Protein AF-0000000082578807 (afdb_homodimer)

pLDDT: mean 97.99, std 2.74, range [72.56, 98.94]

Radius of gyration: 16.63 Å; Cα contacts (8 Å, |Δi|>4): 603; chains: 2; bounding box: 36×48×37 Å

Nearest PDB structures (foldseek):
  4egu-assembly1_B  TM=9.139E-01  e=3.184E-11  Clostridioides difficile 630
  3n1s-assembly1_B  TM=9.048E-01  e=3.374E-11  Escherichia coli
  5km6-assembly1_A-2  TM=8.872E-01  e=6.779E-11  Homo sapiens
  7q2u-assembly2_DDD  TM=8.612E-01  e=3.879E-10  Homo sapiens
  3lb5-assembly1_B  TM=8.321E-01  e=5.627E-09  Bartonella henselae

Solvent-accessible surface area (backbone atoms only — not comparable to full-atom values): 12996 Å² total; per-residue (Å²): 111,52,34,65,53,81,50,78,70,50,78,80,33,71,65,48,31,40,76,69,65,75,41,91,74,58,66,77,46,73,61,94,30,28,41,26,28,51,48,91,76,56,88,40,87,35,29,35,35,37,28,54,68,65,94,30,34,19,59,53,51,36,37,74,65,52,50,55,66,50,42,28,41,33,48,31,45,54,24,47,56,41,52,77,71,61,30,49,68,58,6,25,32,41,38,36,46,27,7,44,22,30,53,18,58,59,58,45,35,47,37,38,38,38,22,80,50,75,48,65,58,84,58,44,130,113,52,34,63,54,80,51,77,69,48,77,79,33,71,66,49,31,39,75,71,64,76,39,92,73,59,67,78,47,73,61,94,31,27,40,27,26,52,48,91,74,57,89,42,86,34,30,35,37,37,27,53,66,65,95,30,34,20,58,54,51,36,36,72,64,50,50,56,64,50,43,27,41,32,47,30,45,55,25,46,55,40,52,76,72,59,29,49,67,59,6,24,30,41,37,34,47,27,7,44,21,30,54,19,58,60,58,44,35,48,35,39,39,38,24,80,52,73,48,65,57,85,56,47,129

Secondary structure (DSSP, 8-state):
----TTSPP-TTSHHHHHHTTSS---EEEE-SSEEEEE-SS-SSSEEEEEEESS--SSHHHHHHHS-HHHHHHHHHHHHHHHHHTT-TTT-EEEEEEESTTTT--SSS--EEEEESS----SS--/----TTSPP-TTSHHHHHHTTSS---EEEE-SSEEEEE-SS-SSSEEEEEEESS--SSHHHHHHHS-HHHHHHHHHHHHHHHHHTT-TTT-EEEEEEESTTTT--SSS--EEEEESS----SS--

Foldseek 3Di:
DWDALPDAFDCPWPVNCVLVVNDDFAWDDDDPFWTKGFDPDDPAPGKMKIFTSDGAQFPVRCVPDPDPCNVVVSVVRVVVVCVVVPFVVVHWDKDWDGTDVRRHDTRGTMIIIHGDDDPDDPDDD/DWDALPDAFDCPWPVNCVLVVNDDFAWDDDDPFWTKGFDPDDPAPGKMKIFTSDGAQEPVRCVPDPDPCNVVVSVVRVVVVCVVVPFVPVHWDKDWDGTDVRRHDTRGTMIIIHGDDDPDDPDDD

Organism: NCBI:txid68569

Structure (mmCIF, N/CA/C/O backbone):
data_AF-0000000082578807-model_v1
#
loop_
_entity.id
_entity.type
_entity.pdbx_description
1 polymer 'Diadenosine tetraphosphate (Ap4A) HIT family hydrolase'
#
loop_
_atom_site.group_PDB
_atom_site.id
_atom_site.type_symbol
_atom_site.label_atom_id
_atom_site.label_alt_id
_atom_site.label_comp_id
_atom_site.label_asym_id
_atom_site.label_entity_id
_atom_site.label_seq_id
_atom_site.pdbx_PDB_ins_code
_atom_site.Cartn_x
_atom_site.Cartn_y
_atom_site.Cartn_z
_atom_site.occupancy
_atom_site.B_iso_or_equiv
_atom_site.auth_seq_id
_atom_site.auth_comp_id
_atom_site.auth_asym_id
_atom_site.auth_atom_id
_atom_site.pdbx_PDB_model_num
ATOM 1 N N . MET A 1 1 ? -7.148 12.023 16.594 1 91.81 1 MET A N 1
ATOM 2 C CA . MET A 1 1 ? -8.328 11.211 16.297 1 91.81 1 MET A CA 1
ATOM 3 C C . MET A 1 1 ? -8.352 10.797 14.828 1 91.81 1 MET A C 1
ATOM 5 O O . MET A 1 1 ? -7.992 11.586 13.953 1 91.81 1 MET A O 1
ATOM 9 N N . PRO A 1 2 ? -8.82 9.625 14.633 1 95.25 2 PRO A N 1
ATOM 10 C CA . PRO A 1 2 ? -8.883 9.242 13.227 1 95.25 2 PRO A CA 1
ATOM 11 C C . PRO A 1 2 ? -9.805 10.141 12.406 1 95.25 2 PRO A C 1
ATOM 13 O O . PRO A 1 2 ? -10.82 10.617 12.914 1 95.25 2 PRO A O 1
ATOM 16 N N . ILE A 1 3 ? -9.484 10.273 11.219 1 95.88 3 ILE A N 1
ATOM 17 C CA . ILE A 1 3 ? -10.234 11.188 10.367 1 95.88 3 ILE A CA 1
ATOM 18 C C . ILE A 1 3 ? -11.344 10.422 9.633 1 95.88 3 ILE A C 1
ATOM 20 O O . ILE A 1 3 ? -11.297 9.195 9.547 1 95.88 3 ILE A O 1
ATOM 24 N N . ASP A 1 4 ? -12.367 11.227 9.156 1 96.94 4 ASP A N 1
ATOM 25 C CA . ASP A 1 4 ? -13.297 10.766 8.125 1 96.94 4 ASP A CA 1
ATOM 26 C C . ASP A 1 4 ? -12.727 11 6.73 1 96.94 4 ASP A C 1
ATOM 28 O O . ASP A 1 4 ? -12.68 12.141 6.258 1 96.94 4 ASP A O 1
ATOM 32 N N . ALA A 1 5 ? -12.414 9.938 6.012 1 96.88 5 ALA A N 1
ATOM 33 C CA . ALA A 1 5 ? -11.68 10.031 4.75 1 96.88 5 ALA A CA 1
ATOM 34 C C . ALA A 1 5 ? -12.555 10.609 3.646 1 96.88 5 ALA A C 1
ATOM 36 O O . ALA A 1 5 ? -12.062 10.938 2.562 1 96.88 5 ALA A O 1
ATOM 37 N N . THR A 1 6 ? -13.812 10.766 3.883 1 97.25 6 THR A N 1
ATOM 38 C CA . THR A 1 6 ? -14.719 11.273 2.859 1 97.25 6 THR A CA 1
ATOM 39 C C . THR A 1 6 ? -14.797 12.797 2.912 1 97.25 6 THR A C 1
ATOM 41 O O . THR A 1 6 ? -15.406 13.422 2.045 1 97.25 6 THR A O 1
ATOM 44 N N . GLN A 1 7 ? -14.203 13.312 3.902 1 97.06 7 GLN A N 1
ATOM 45 C CA . GLN A 1 7 ? -14.203 14.766 4.023 1 97.06 7 GLN A CA 1
ATOM 46 C C . GLN A 1 7 ? -13.109 15.391 3.16 1 97.06 7 GLN A C 1
ATOM 48 O O . GLN A 1 7 ? -12.203 14.695 2.705 1 97.06 7 GLN A O 1
ATOM 53 N N . SER A 1 8 ? -13.25 16.656 2.957 1 97.56 8 SER A N 1
ATOM 54 C CA . SER A 1 8 ? -12.336 17.375 2.076 1 97.56 8 SER A CA 1
ATOM 55 C C . SER A 1 8 ? -10.945 17.484 2.684 1 97.56 8 SER A C 1
ATOM 57 O O . SER A 1 8 ? -10.781 17.391 3.902 1 97.56 8 SER A O 1
ATOM 59 N N . TYR A 1 9 ? -10.031 17.797 1.805 1 98.31 9 TYR A N 1
ATOM 60 C CA . TYR A 1 9 ? -8.641 17.984 2.207 1 98.31 9 TYR A CA 1
ATOM 61 C C . TYR A 1 9 ? -8.5 19.188 3.135 1 98.31 9 TYR A C 1
ATOM 63 O O . TYR A 1 9 ? -9.102 20.234 2.895 1 98.31 9 TYR A O 1
ATOM 71 N N . ASP A 1 10 ? -7.773 18.984 4.242 1 97.81 10 ASP A N 1
ATOM 72 C CA . ASP A 1 10 ? -7.434 20.062 5.172 1 97.81 10 ASP A CA 1
ATOM 73 C C . ASP A 1 10 ? -5.992 20.531 4.977 1 97.81 10 ASP A C 1
ATOM 75 O O . ASP A 1 10 ? -5.059 19.875 5.445 1 97.81 10 ASP A O 1
ATOM 79 N N . ASP A 1 11 ? -5.758 21.625 4.445 1 97.62 11 ASP A N 1
ATOM 80 C CA . ASP A 1 11 ? -4.41 22.062 4.102 1 97.62 11 ASP A CA 1
ATOM 81 C C . ASP A 1 11 ? -3.656 22.531 5.344 1 97.62 11 ASP A C 1
ATOM 83 O O . ASP A 1 11 ? 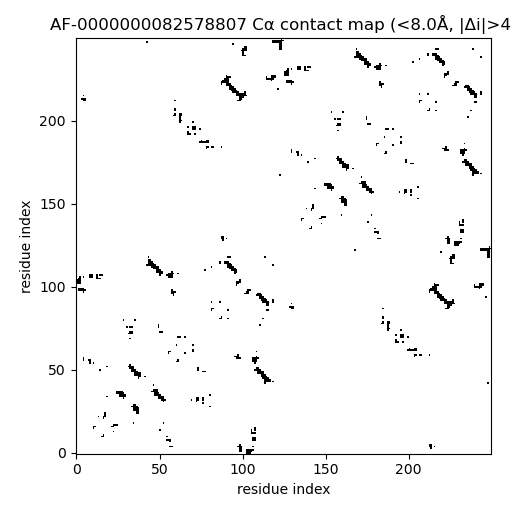-2.502 22.969 5.254 1 97.62 11 ASP A O 1
ATOM 87 N N . GLN A 1 12 ? -4.328 22.406 6.488 1 98 12 GLN A N 1
ATOM 88 C CA . GLN A 1 12 ? -3.65 22.766 7.73 1 98 12 GLN A CA 1
ATOM 89 C C . GLN A 1 12 ? -3.127 21.531 8.445 1 98 12 GLN A C 1
ATOM 91 O O . GLN A 1 12 ? -2.625 21.625 9.57 1 98 12 GLN A O 1
ATOM 96 N N . ASN A 1 13 ? -3.25 20.391 7.816 1 98.19 13 ASN A N 1
ATOM 97 C CA . ASN A 1 13 ? -2.717 19.172 8.438 1 98.19 13 ASN A CA 1
ATOM 98 C C . ASN A 1 13 ? -1.194 19.203 8.516 1 98.19 13 ASN A C 1
ATOM 100 O O . ASN A 1 13 ? -0.548 19.984 7.809 1 98.19 13 ASN A O 1
ATOM 104 N N . VAL A 1 14 ? -0.608 18.438 9.344 1 98.06 14 VAL A N 1
ATOM 105 C CA . VAL A 1 14 ? 0.812 18.469 9.68 1 98.06 14 VAL A CA 1
ATOM 106 C C . VAL A 1 14 ? 1.646 18.188 8.43 1 98.06 14 VAL A C 1
ATOM 108 O O . VAL A 1 14 ? 2.713 18.781 8.242 1 98.06 14 VAL A O 1
ATOM 111 N N . PHE A 1 15 ? 1.213 17.344 7.48 1 98.69 15 PHE A N 1
ATOM 112 C CA . PHE A 1 15 ? 2.002 17 6.305 1 98.69 15 PHE A CA 1
ATOM 113 C C . PHE A 1 15 ? 1.993 18.141 5.289 1 98.69 15 PHE A C 1
ATOM 115 O O . PHE A 1 15 ? 2.998 18.391 4.621 1 98.69 15 PHE A O 1
ATOM 122 N N . ALA A 1 16 ? 0.842 18.766 5.195 1 98.56 16 ALA A N 1
ATOM 123 C CA . ALA A 1 16 ? 0.797 19.953 4.359 1 98.56 16 ALA A CA 1
ATOM 124 C C . ALA A 1 16 ? 1.778 21.016 4.863 1 98.56 16 ALA A C 1
ATOM 126 O O . ALA A 1 16 ? 2.455 21.672 4.066 1 98.56 16 ALA A O 1
ATOM 127 N N . LYS A 1 17 ? 1.834 21.125 6.156 1 98.62 17 LYS A N 1
ATOM 128 C CA . LYS A 1 17 ? 2.756 22.078 6.758 1 98.62 17 LYS A CA 1
ATOM 129 C C . LYS A 1 17 ? 4.207 21.672 6.523 1 98.62 17 LYS A C 1
ATOM 131 O O . LYS A 1 17 ? 5.074 22.516 6.32 1 98.62 17 LYS A O 1
ATOM 136 N N . ILE A 1 18 ? 4.5 20.391 6.586 1 98.56 18 ILE A N 1
ATOM 137 C CA . ILE A 1 18 ? 5.836 19.891 6.281 1 98.56 18 ILE A CA 1
ATOM 138 C C . ILE A 1 18 ? 6.199 20.234 4.836 1 98.56 18 ILE A C 1
ATOM 140 O O . ILE A 1 18 ? 7.301 20.719 4.566 1 98.56 18 ILE A O 1
ATOM 144 N N . LEU A 1 19 ? 5.262 20.078 3.893 1 98.5 19 LEU A N 1
ATOM 145 C CA . LEU A 1 19 ? 5.5 20.359 2.479 1 98.5 19 LEU A CA 1
ATOM 146 C C . LEU A 1 19 ? 5.82 21.828 2.26 1 98.5 19 LEU A C 1
ATOM 148 O O . LEU A 1 19 ? 6.652 22.172 1.416 1 98.5 19 LEU A O 1
ATOM 152 N N . ARG A 1 20 ? 5.215 22.641 3.057 1 97.88 20 ARG A N 1
ATOM 153 C CA . ARG A 1 20 ? 5.395 24.078 2.904 1 97.88 20 ARG A CA 1
ATOM 154 C C . ARG A 1 20 ? 6.59 24.578 3.717 1 97.88 20 ARG A C 1
ATOM 156 O O . ARG A 1 20 ? 6.871 25.766 3.756 1 97.88 20 ARG A O 1
ATOM 163 N N . GLY A 1 21 ? 7.227 23.719 4.449 1 97.31 21 GLY A N 1
ATOM 164 C CA . GLY A 1 21 ? 8.422 24.062 5.207 1 97.31 21 GLY A CA 1
ATOM 165 C C . GLY A 1 21 ? 8.109 24.766 6.512 1 97.31 21 GLY A C 1
ATOM 166 O O . GLY A 1 21 ? 8.984 25.406 7.098 1 97.31 21 GLY A O 1
ATOM 167 N N . GLU A 1 22 ? 6.883 24.641 6.973 1 97.81 22 GLU A N 1
ATOM 168 C CA . GLU A 1 22 ? 6.477 25.297 8.211 1 97.81 22 GLU A CA 1
ATOM 169 C C . GLU A 1 22 ? 6.867 24.453 9.43 1 97.81 22 GLU A C 1
ATOM 171 O O . GLU A 1 22 ? 7 24.984 10.539 1 97.81 22 GLU A O 1
ATOM 176 N N . ILE A 1 23 ? 6.957 23.172 9.312 1 96.75 23 ILE A N 1
ATOM 177 C CA . ILE A 1 23 ? 7.367 22.219 10.352 1 96.75 23 ILE A CA 1
ATOM 178 C C . ILE A 1 23 ? 8.578 21.422 9.875 1 96.75 23 ILE A C 1
ATOM 180 O O . ILE A 1 23 ? 8.648 21.016 8.711 1 96.75 23 ILE A O 1
ATOM 184 N N . PRO A 1 24 ? 9.516 21.266 10.812 1 96.25 24 PRO A N 1
ATOM 185 C CA . PRO A 1 24 ? 10.695 20.5 10.414 1 96.25 24 PRO A CA 1
ATOM 186 C C . PRO A 1 24 ? 10.375 19.016 10.195 1 96.25 24 PRO A C 1
ATOM 188 O O . PRO A 1 24 ? 9.406 18.5 10.758 1 96.25 24 PRO A O 1
ATOM 191 N N . SER A 1 25 ? 11.086 18.344 9.375 1 97.06 25 SER A N 1
ATOM 192 C CA . SER A 1 25 ? 11.055 16.906 9.117 1 97.06 25 SER A CA 1
ATOM 193 C C . SER A 1 25 ? 12.438 16.391 8.734 1 97.06 25 SER A C 1
ATOM 195 O O . SER A 1 25 ? 13.297 17.141 8.297 1 97.06 25 SER A O 1
ATOM 197 N N . ARG A 1 26 ? 12.711 15.188 9.07 1 97.81 26 ARG A N 1
ATOM 198 C CA . ARG A 1 26 ? 13.945 14.539 8.633 1 97.81 26 ARG A CA 1
ATOM 199 C C . ARG A 1 26 ? 13.773 13.906 7.254 1 97.81 26 ARG A C 1
ATOM 201 O O . ARG A 1 26 ? 13.688 12.688 7.133 1 97.81 26 ARG A O 1
ATOM 208 N N . ARG A 1 27 ? 13.891 14.734 6.242 1 98.06 27 ARG A N 1
ATOM 209 C CA . ARG A 1 27 ? 13.648 14.352 4.852 1 98.06 27 ARG A CA 1
ATOM 210 C C . ARG A 1 27 ? 14.742 13.422 4.344 1 98.06 27 ARG A C 1
ATOM 212 O O . ARG A 1 27 ? 15.922 13.609 4.656 1 98.06 27 ARG A O 1
ATOM 219 N N . ILE A 1 28 ? 14.375 12.516 3.521 1 98.5 28 ILE A N 1
ATOM 220 C CA . ILE A 1 28 ? 15.383 11.609 2.979 1 98.5 28 ILE A CA 1
ATOM 221 C C . ILE A 1 28 ? 15.234 11.523 1.462 1 98.5 28 ILE A C 1
ATOM 223 O O . ILE A 1 28 ? 16.062 10.922 0.783 1 98.5 28 ILE A O 1
ATOM 227 N N . PHE A 1 29 ? 14.18 12.016 0.912 1 98.81 29 PHE A N 1
ATOM 228 C CA . PHE A 1 29 ? 13.93 11.984 -0.524 1 98.81 29 PHE A CA 1
ATOM 229 C C . PHE A 1 29 ? 12.898 13.031 -0.917 1 98.81 29 PHE A C 1
ATOM 231 O O . PHE A 1 29 ? 11.945 13.273 -0.175 1 98.81 29 PHE A O 1
ATOM 238 N N . GLU A 1 30 ? 13.133 13.664 -2.008 1 98.69 30 GLU A N 1
ATOM 239 C CA . GLU A 1 30 ? 12.133 14.562 -2.574 1 98.69 30 GLU A CA 1
ATOM 240 C C . GLU A 1 30 ? 12.281 14.672 -4.09 1 98.69 30 GLU A C 1
ATOM 242 O O . GLU A 1 30 ? 13.398 14.75 -4.609 1 98.69 30 GLU A O 1
ATOM 247 N N . ASP A 1 31 ? 11.203 14.609 -4.801 1 98.5 31 ASP A N 1
ATOM 248 C CA . ASP A 1 31 ? 11.172 14.922 -6.227 1 98.5 31 ASP A CA 1
ATOM 249 C C . ASP A 1 31 ? 9.898 15.672 -6.598 1 98.5 31 ASP A C 1
ATOM 251 O O . ASP A 1 31 ? 9.289 16.328 -5.75 1 98.5 31 ASP A O 1
ATOM 255 N N . GLU A 1 32 ? 9.547 15.688 -7.84 1 98.31 32 GLU A N 1
ATOM 256 C CA . GLU A 1 32 ? 8.391 16.438 -8.328 1 98.31 32 GLU A CA 1
ATOM 257 C C . GLU A 1 32 ? 7.09 15.883 -7.75 1 98.31 32 GLU A C 1
ATOM 259 O O . GLU A 1 32 ? 6.117 16.625 -7.574 1 98.31 32 GLU A O 1
ATOM 264 N N . PHE A 1 33 ? 7.059 14.68 -7.297 1 98.81 33 PHE A N 1
ATOM 265 C CA . PHE A 1 33 ? 5.793 14 -7.043 1 98.81 33 PHE A CA 1
ATOM 266 C C . PHE A 1 33 ? 5.652 13.648 -5.562 1 98.81 33 PHE A C 1
ATOM 268 O O . PHE A 1 33 ? 4.539 13.508 -5.059 1 98.81 33 PHE A O 1
ATOM 275 N N . ALA A 1 34 ? 6.793 13.531 -4.84 1 98.94 34 ALA A N 1
ATOM 276 C CA . ALA A 1 34 ? 6.695 12.938 -3.508 1 98.94 34 ALA A CA 1
ATOM 277 C C . ALA A 1 34 ? 7.773 13.5 -2.582 1 98.94 34 ALA A C 1
ATOM 279 O O . ALA A 1 34 ? 8.797 14.008 -3.045 1 98.94 34 ALA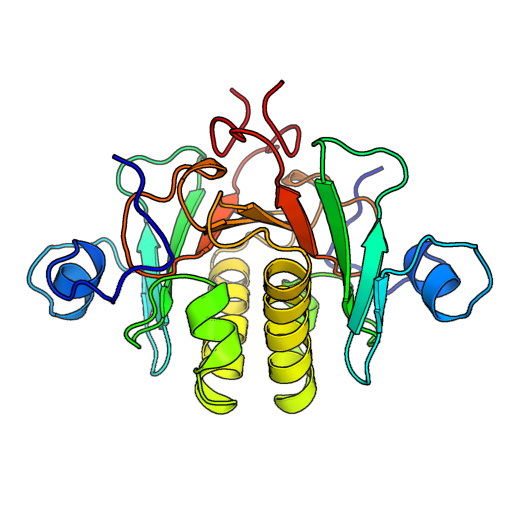 A O 1
ATOM 280 N N . LEU A 1 35 ? 7.488 13.461 -1.322 1 98.94 35 LEU A N 1
ATOM 281 C CA . LEU A 1 35 ? 8.422 13.711 -0.228 1 98.94 35 LEU A CA 1
ATOM 282 C C . LEU A 1 35 ? 8.477 12.523 0.728 1 98.94 35 LEU A C 1
ATOM 284 O O . LEU A 1 35 ? 7.438 11.945 1.062 1 98.94 35 LEU A O 1
ATOM 288 N N . ALA A 1 36 ? 9.648 12.109 1.145 1 98.94 36 ALA A N 1
ATOM 289 C CA . ALA A 1 36 ? 9.82 11.047 2.131 1 98.94 36 ALA A CA 1
ATOM 290 C C . ALA A 1 36 ? 10.602 11.539 3.344 1 98.94 36 ALA A C 1
ATOM 292 O O . ALA A 1 36 ? 11.562 12.297 3.201 1 98.94 36 ALA A O 1
ATOM 293 N N . PHE A 1 37 ? 10.203 11.141 4.5 1 98.88 37 PHE A N 1
ATOM 294 C CA . PHE A 1 37 ? 10.867 11.539 5.738 1 98.88 37 PHE A CA 1
ATOM 295 C C . PHE A 1 37 ? 10.656 10.492 6.824 1 98.88 37 PHE A C 1
ATOM 297 O O . PHE A 1 37 ? 9.719 9.695 6.75 1 98.88 37 PHE A O 1
ATOM 304 N N . HIS A 1 38 ? 11.531 10.492 7.777 1 98.62 38 HIS A N 1
ATOM 305 C CA . HIS A 1 38 ? 11.414 9.539 8.883 1 98.62 38 HIS A CA 1
ATOM 306 C C . HIS A 1 38 ? 10.273 9.93 9.82 1 98.62 38 HIS A C 1
ATOM 308 O O . HIS A 1 38 ? 10.109 11.102 10.148 1 98.62 38 HIS A O 1
ATOM 314 N N . ASP A 1 39 ? 9.516 8.945 10.195 1 98.06 39 ASP A N 1
ATOM 315 C CA . ASP A 1 39 ? 8.531 9.188 11.242 1 98.06 39 ASP A CA 1
ATOM 316 C C . ASP A 1 39 ? 9.219 9.539 12.562 1 98.06 39 ASP A C 1
ATOM 318 O O . ASP A 1 39 ? 10.234 8.938 12.922 1 98.06 39 ASP A O 1
ATOM 322 N N . ILE A 1 40 ? 8.688 10.398 13.266 1 96.31 40 ILE A N 1
ATOM 323 C CA . ILE A 1 40 ? 9.305 10.875 14.5 1 96.31 40 ILE A CA 1
ATOM 324 C C . ILE A 1 40 ? 9.008 9.891 15.633 1 96.31 40 ILE A C 1
ATOM 326 O O . ILE A 1 40 ? 9.633 9.953 16.688 1 96.31 40 ILE A O 1
ATOM 330 N N . ASN A 1 41 ? 8.008 9.078 15.531 1 96.44 41 ASN A N 1
ATOM 331 C CA . ASN A 1 41 ? 7.68 7.996 16.453 1 96.44 41 ASN A CA 1
ATOM 332 C C . ASN A 1 41 ? 7.746 6.637 15.766 1 96.44 41 ASN A C 1
ATOM 334 O O . ASN A 1 41 ? 6.719 5.977 15.586 1 96.44 41 ASN A O 1
ATOM 338 N N . PRO A 1 42 ? 8.93 6.195 15.539 1 97.88 42 PRO A N 1
ATOM 339 C CA . PRO A 1 42 ? 9.07 4.988 14.727 1 97.88 42 PRO A CA 1
ATOM 340 C C . PRO A 1 42 ? 8.5 3.744 15.398 1 97.88 42 PRO A C 1
ATOM 342 O O . PRO A 1 42 ? 8.672 3.555 16.609 1 97.88 42 PRO A O 1
ATOM 345 N N . GLN A 1 43 ? 7.809 2.945 14.578 1 97.81 43 GLN A N 1
ATOM 346 C CA . GLN A 1 43 ? 7.238 1.687 15.047 1 97.81 43 GLN A CA 1
ATOM 347 C C . GLN A 1 43 ? 8.102 0.501 14.641 1 97.81 43 GLN A C 1
ATOM 349 O O . GLN A 1 43 ? 7.828 -0.639 15.016 1 97.81 43 GLN A O 1
ATOM 354 N N . ALA A 1 44 ? 9.078 0.664 13.906 1 98.38 44 ALA A N 1
ATOM 355 C CA . ALA A 1 44 ? 10.125 -0.257 13.469 1 98.38 44 ALA A CA 1
ATOM 356 C C . ALA A 1 44 ? 11.477 0.451 13.367 1 98.38 44 ALA A C 1
ATOM 358 O O . ALA A 1 44 ? 11.539 1.683 13.398 1 98.38 44 ALA A O 1
ATOM 359 N N . PRO A 1 45 ? 12.625 -0.336 13.297 1 98.62 45 PRO A N 1
ATOM 360 C CA . PRO A 1 45 ? 13.922 0.334 13.195 1 98.62 45 PRO A CA 1
ATOM 361 C C . PRO A 1 45 ? 13.969 1.368 12.078 1 98.62 45 PRO A C 1
ATOM 363 O O . PRO A 1 45 ? 14.562 2.436 12.242 1 98.62 45 PRO A O 1
ATOM 366 N N . HIS A 1 46 ? 13.445 1.037 10.969 1 98.69 46 HIS A N 1
ATOM 367 C CA . HIS A 1 46 ? 13.219 1.982 9.883 1 98.69 46 HIS A CA 1
ATOM 368 C C . HIS A 1 46 ? 11.727 2.195 9.641 1 98.69 46 HIS A C 1
ATOM 370 O O . HIS A 1 46 ? 11 1.241 9.352 1 98.69 46 HIS A O 1
ATOM 376 N N . HIS A 1 47 ? 11.281 3.342 9.867 1 98.88 47 HIS A N 1
ATOM 377 C CA . HIS A 1 47 ? 9.906 3.768 9.617 1 98.88 47 HIS A CA 1
ATOM 378 C C . HIS A 1 47 ? 9.867 5.094 8.867 1 98.88 47 HIS A C 1
ATOM 380 O O . HIS A 1 47 ? 10.039 6.16 9.469 1 98.88 47 HIS A O 1
ATOM 386 N N . VAL A 1 48 ? 9.656 4.992 7.605 1 98.94 48 VAL A N 1
ATOM 387 C CA . VAL A 1 48 ? 9.68 6.129 6.691 1 98.94 48 VAL A CA 1
ATOM 388 C C . VAL A 1 48 ? 8.273 6.398 6.168 1 98.94 48 VAL A C 1
ATOM 390 O O . VAL A 1 48 ? 7.523 5.465 5.867 1 98.94 48 VAL A O 1
ATOM 393 N N . LEU A 1 49 ? 7.93 7.652 6.086 1 98.94 49 LEU A N 1
ATOM 394 C CA . LEU A 1 49 ? 6.691 8.078 5.449 1 98.94 49 LEU A CA 1
ATOM 395 C C . LEU A 1 49 ? 6.965 8.656 4.062 1 98.94 49 LEU A C 1
ATOM 397 O O . LEU A 1 49 ? 7.895 9.445 3.889 1 98.94 49 LEU A O 1
ATOM 401 N N . VAL A 1 50 ? 6.238 8.227 3.107 1 98.94 50 VAL A N 1
ATOM 402 C CA . VAL A 1 50 ? 6.246 8.844 1.785 1 98.94 50 VAL A CA 1
ATOM 403 C C . VAL A 1 50 ? 4.891 9.484 1.512 1 98.94 50 VAL A C 1
ATOM 405 O O . VAL A 1 50 ? 3.846 8.844 1.66 1 98.94 50 VAL A O 1
ATOM 408 N N . ILE A 1 51 ? 4.918 10.781 1.145 1 98.94 51 ILE A N 1
ATOM 409 C CA . ILE A 1 51 ? 3.674 11.508 0.896 1 98.94 51 ILE A CA 1
ATOM 410 C C . ILE A 1 51 ? 3.705 12.117 -0.503 1 98.94 51 ILE A C 1
ATOM 412 O O . ILE A 1 51 ? 4.762 12.539 -0.981 1 98.94 51 ILE A O 1
ATOM 416 N N . PRO A 1 52 ? 2.557 12.07 -1.246 1 98.94 52 PRO A N 1
ATOM 417 C CA . PRO A 1 52 ? 2.498 12.867 -2.473 1 98.94 52 PRO A CA 1
ATOM 418 C C . PRO A 1 52 ? 2.561 14.375 -2.201 1 98.94 52 PRO A C 1
ATOM 420 O O . PRO A 1 52 ? 2.066 14.836 -1.17 1 98.94 52 PRO A O 1
ATOM 423 N N . LYS A 1 53 ? 3.123 15.07 -3.148 1 98.75 53 LYS A N 1
ATOM 424 C CA . LYS A 1 53 ? 3.143 16.531 -3.016 1 98.75 53 LYS A CA 1
ATOM 425 C C . LYS A 1 53 ? 1.756 17.125 -3.258 1 98.75 53 LYS A C 1
ATOM 427 O O . LYS A 1 53 ? 1.453 18.219 -2.785 1 98.75 53 LYS A O 1
ATOM 432 N N . GLY A 1 54 ? 0.901 16.453 -4.035 1 98.62 54 GLY A N 1
ATOM 433 C CA . GLY A 1 54 ? -0.467 16.875 -4.27 1 98.62 54 GLY A CA 1
ATOM 434 C C . GLY A 1 54 ? -1.356 16.734 -3.049 1 98.62 54 GLY A C 1
ATOM 435 O O . GLY A 1 54 ? -1.031 15.984 -2.123 1 98.62 54 GLY A O 1
ATOM 436 N N . ALA A 1 55 ? -2.488 17.484 -3.107 1 98.69 55 ALA A N 1
ATOM 437 C CA . ALA A 1 55 ? -3.426 17.516 -1.987 1 98.69 55 ALA A CA 1
ATOM 438 C C . ALA A 1 55 ? -4.449 16.391 -2.1 1 98.69 55 ALA A C 1
ATOM 440 O O . ALA A 1 55 ? -5.559 16.594 -2.6 1 98.69 55 ALA A O 1
ATOM 441 N N . TYR A 1 56 ? -4.082 15.258 -1.577 1 98.88 56 TYR A N 1
ATOM 442 C CA . TYR A 1 56 ? -4.965 14.094 -1.597 1 98.88 56 TYR A CA 1
ATOM 443 C C . TYR A 1 56 ? -5.23 13.586 -0.184 1 98.88 56 TYR A C 1
ATOM 445 O O . TYR A 1 56 ? -4.297 13.391 0.596 1 98.88 56 TYR A O 1
ATOM 453 N N . VAL A 1 57 ? -6.391 13.297 0.134 1 98.88 57 VAL A N 1
ATOM 454 C CA . VAL A 1 57 ? -6.789 12.93 1.488 1 98.88 57 VAL A CA 1
ATOM 455 C C . VAL A 1 57 ? -6.34 11.5 1.792 1 98.88 57 VAL A C 1
ATOM 457 O O . VAL A 1 57 ? -5.883 11.211 2.9 1 98.88 57 VAL A O 1
ATOM 460 N N . SER A 1 58 ? -6.543 10.594 0.888 1 98.88 58 SER A N 1
ATOM 461 C CA . SER A 1 58 ? -6.391 9.156 1.08 1 98.88 58 SER A CA 1
ATOM 462 C C . SER A 1 58 ? -6.094 8.453 -0.239 1 98.88 58 SER A C 1
ATOM 464 O O . SER A 1 58 ? -6.098 9.078 -1.3 1 98.88 58 SER A O 1
ATOM 466 N N . TRP A 1 59 ? -5.816 7.152 -0.125 1 98.94 59 TRP A N 1
ATOM 467 C CA . TRP A 1 59 ? -5.609 6.371 -1.34 1 98.94 59 TRP A CA 1
ATOM 468 C C . TRP A 1 59 ? -6.824 6.461 -2.26 1 98.94 59 TRP A C 1
ATOM 470 O O . TRP A 1 59 ? -6.68 6.496 -3.484 1 98.94 59 TRP A O 1
ATOM 480 N N . ASP A 1 60 ? -8.008 6.434 -1.698 1 98.81 60 ASP A N 1
ATOM 481 C CA . ASP A 1 60 ? -9.227 6.57 -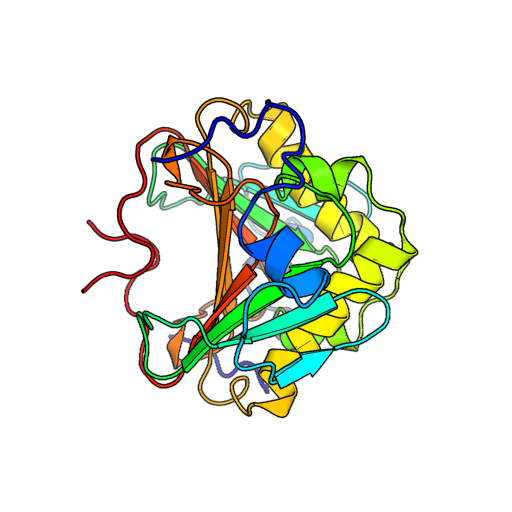2.498 1 98.81 60 ASP A CA 1
ATOM 482 C C . ASP A 1 60 ? -9.211 7.863 -3.309 1 98.81 60 ASP A C 1
ATOM 484 O O . ASP A 1 60 ? -9.398 7.84 -4.527 1 98.81 60 ASP A O 1
ATOM 488 N N . ASP A 1 61 ? -9.016 8.945 -2.633 1 98.88 61 ASP A N 1
ATOM 489 C CA . ASP A 1 61 ? -8.953 10.266 -3.248 1 98.88 61 ASP A CA 1
ATOM 490 C C . ASP A 1 61 ? -7.867 10.328 -4.316 1 98.88 61 ASP A C 1
ATOM 492 O O . ASP A 1 61 ? -8.109 10.789 -5.434 1 98.88 61 ASP A O 1
ATOM 496 N N . PHE A 1 62 ? -6.727 9.812 -4.043 1 98.94 62 PHE A N 1
ATOM 497 C CA . PHE A 1 62 ? -5.555 9.82 -4.91 1 98.94 62 PHE A CA 1
ATOM 498 C C . PHE A 1 62 ? -5.797 8.977 -6.156 1 98.94 62 PHE A C 1
ATOM 500 O O . PHE A 1 62 ? -5.594 9.453 -7.277 1 98.94 62 PHE A O 1
ATOM 507 N N . SER A 1 63 ? -6.254 7.766 -5.941 1 98.88 63 SER A N 1
ATOM 508 C CA . SER A 1 63 ? -6.469 6.844 -7.051 1 98.88 63 SER A CA 1
ATOM 509 C C . SER A 1 63 ? -7.547 7.367 -7.996 1 98.88 63 SER A C 1
ATOM 511 O O . SER A 1 63 ? -7.492 7.121 -9.203 1 98.88 63 SER A O 1
ATOM 513 N N . ALA A 1 64 ? -8.484 8.117 -7.52 1 98.69 64 ALA A N 1
ATOM 514 C CA . ALA A 1 64 ? -9.617 8.586 -8.312 1 98.69 64 ALA A CA 1
ATOM 515 C C . ALA A 1 64 ? -9.266 9.859 -9.078 1 98.69 64 ALA A C 1
ATOM 517 O O . ALA A 1 64 ? -9.727 10.062 -10.203 1 98.69 64 ALA A O 1
ATOM 518 N N . ARG A 1 65 ? -8.383 10.688 -8.484 1 98.75 65 ARG A N 1
ATOM 519 C CA . ARG A 1 65 ? -8.328 12.047 -9.016 1 98.75 65 ARG A CA 1
ATOM 520 C C . ARG A 1 65 ? -6.949 12.367 -9.578 1 98.75 65 ARG A C 1
ATOM 522 O O . ARG A 1 65 ? -6.801 13.281 -10.391 1 98.75 65 ARG A O 1
ATOM 529 N N . ALA A 1 66 ? -5.941 11.75 -9.062 1 98.88 66 ALA A N 1
ATOM 530 C CA . ALA A 1 66 ? -4.586 12.117 -9.461 1 98.88 66 ALA A CA 1
ATOM 531 C C . ALA A 1 66 ? -4.355 11.852 -10.945 1 98.88 66 ALA A C 1
ATOM 533 O O . ALA A 1 66 ? -4.914 10.906 -11.5 1 98.88 66 ALA A O 1
ATOM 534 N N . SER A 1 67 ? -3.514 12.641 -11.602 1 98.81 67 SER A N 1
ATOM 535 C CA . SER A 1 67 ? -3.131 12.375 -12.984 1 98.81 67 SER A CA 1
ATOM 536 C C . SER A 1 67 ? -2.297 11.102 -13.094 1 98.81 67 SER A C 1
ATOM 538 O O . SER A 1 67 ? -1.749 10.625 -12.094 1 98.81 67 SER A O 1
ATOM 540 N N . GLU A 1 68 ? -2.248 10.594 -14.305 1 98.69 68 GLU A N 1
ATOM 541 C CA . GLU A 1 68 ? -1.417 9.422 -14.539 1 98.69 68 GLU A CA 1
ATOM 542 C C . GLU A 1 68 ? 0.032 9.68 -14.133 1 98.69 68 GLU A C 1
ATOM 544 O O . GLU A 1 68 ? 0.681 8.82 -13.539 1 98.69 68 GLU A O 1
ATOM 549 N N . ALA A 1 69 ? 0.519 10.836 -14.445 1 98.62 69 ALA A N 1
ATOM 550 C CA . ALA A 1 69 ? 1.899 11.188 -14.117 1 98.62 69 ALA A CA 1
ATOM 551 C C . ALA A 1 69 ? 2.111 11.234 -12.609 1 98.62 69 ALA A C 1
ATOM 553 O O . ALA A 1 69 ? 3.141 10.781 -12.102 1 98.62 69 ALA A O 1
ATOM 554 N N . GLU A 1 70 ? 1.185 11.812 -11.867 1 98.88 70 GLU A N 1
ATOM 555 C CA . GLU A 1 70 ? 1.279 11.891 -10.414 1 98.88 70 GLU A CA 1
ATOM 556 C C . GLU A 1 70 ? 1.268 10.5 -9.781 1 98.88 70 GLU A C 1
ATOM 558 O O . GLU A 1 70 ? 2.039 10.219 -8.859 1 98.88 70 GLU A O 1
ATOM 563 N N . ILE A 1 71 ? 0.377 9.672 -10.344 1 98.94 71 ILE A N 1
ATOM 564 C CA . ILE A 1 71 ? 0.265 8.312 -9.812 1 98.94 71 ILE A CA 1
ATOM 565 C C . ILE A 1 71 ? 1.563 7.551 -10.062 1 98.94 71 ILE A C 1
ATOM 567 O O . ILE A 1 71 ? 2.129 6.953 -9.148 1 98.94 71 ILE A O 1
ATOM 571 N N . ALA A 1 72 ? 2.014 7.609 -11.273 1 98.88 72 ALA A N 1
ATOM 572 C CA . ALA A 1 72 ? 3.244 6.902 -11.617 1 98.88 72 ALA A CA 1
ATOM 573 C C . ALA A 1 72 ? 4.426 7.434 -10.82 1 98.88 72 ALA A C 1
ATOM 575 O O . ALA A 1 72 ? 5.238 6.66 -10.305 1 98.88 72 ALA A O 1
ATOM 576 N N . GLY A 1 73 ? 4.508 8.742 -10.75 1 98.88 73 GLY A N 1
ATOM 577 C CA . GLY A 1 73 ? 5.59 9.367 -10 1 98.88 73 GLY A CA 1
ATOM 578 C C . GLY A 1 73 ? 5.602 8.969 -8.539 1 98.88 73 GLY A C 1
ATOM 579 O O . GLY A 1 73 ? 6.66 8.672 -7.98 1 98.88 73 GLY A O 1
ATOM 580 N N . PHE A 1 74 ? 4.453 8.922 -7.891 1 98.94 74 PHE A N 1
ATOM 58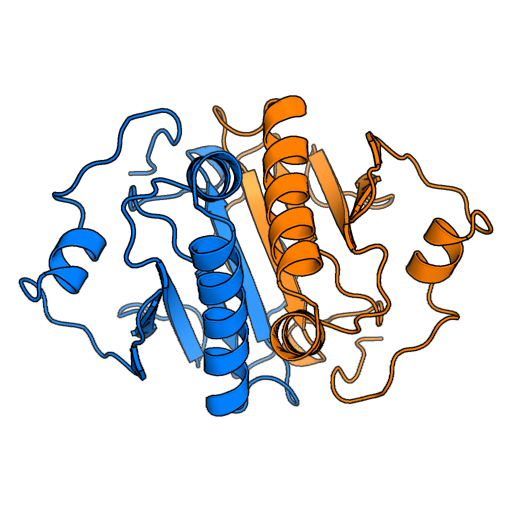1 C CA . PHE A 1 74 ? 4.355 8.594 -6.473 1 98.94 74 PHE A CA 1
ATOM 582 C C . PHE A 1 74 ? 4.738 7.141 -6.223 1 98.94 74 PHE A C 1
ATOM 584 O O . PHE A 1 74 ? 5.492 6.844 -5.293 1 98.94 74 PHE A O 1
ATOM 591 N N . VAL A 1 75 ? 4.227 6.219 -7.059 1 98.94 75 VAL A N 1
ATOM 592 C CA . VAL A 1 75 ? 4.527 4.797 -6.934 1 98.94 75 VAL A CA 1
ATOM 593 C C . VAL A 1 75 ? 6.027 4.57 -7.109 1 98.94 75 VAL A C 1
ATOM 595 O O . VAL A 1 75 ? 6.645 3.836 -6.336 1 98.94 75 VAL A O 1
ATOM 598 N N . ARG A 1 76 ? 6.625 5.211 -8.086 1 98.94 76 ARG A N 1
ATOM 599 C CA . ARG A 1 76 ? 8.055 5.086 -8.328 1 98.94 76 ARG A CA 1
ATOM 600 C C . ARG A 1 76 ? 8.859 5.645 -7.16 1 98.94 76 ARG A C 1
ATOM 602 O O . ARG A 1 76 ? 9.898 5.086 -6.789 1 98.94 76 ARG A O 1
ATOM 609 N N . ALA A 1 77 ? 8.414 6.754 -6.57 1 98.94 77 ALA A N 1
ATOM 610 C CA . ALA A 1 77 ? 9.086 7.34 -5.418 1 98.94 77 ALA A CA 1
ATOM 611 C C . ALA A 1 77 ? 9.086 6.379 -4.234 1 98.94 77 ALA A C 1
ATOM 613 O O . ALA A 1 77 ? 10.117 6.188 -3.582 1 98.94 77 ALA A O 1
ATOM 614 N N . VAL A 1 78 ? 7.957 5.742 -3.971 1 98.94 78 VAL A N 1
ATO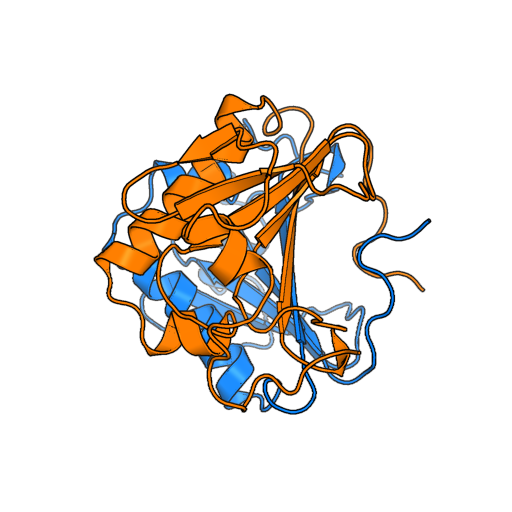M 615 C CA . VAL A 1 78 ? 7.859 4.789 -2.869 1 98.94 78 VAL A CA 1
ATOM 616 C C . VAL A 1 78 ? 8.875 3.662 -3.068 1 98.94 78 VAL A C 1
ATOM 618 O O . VAL A 1 78 ? 9.602 3.303 -2.143 1 98.94 78 VAL A O 1
ATOM 621 N N . GLY A 1 79 ? 8.891 3.107 -4.305 1 98.94 79 GLY A N 1
ATOM 622 C CA . GLY A 1 79 ? 9.852 2.051 -4.602 1 98.94 79 GLY A CA 1
ATOM 623 C C . GLY A 1 79 ? 11.289 2.506 -4.496 1 98.94 79 GLY A C 1
ATOM 624 O O . GLY A 1 79 ? 12.141 1.783 -3.963 1 98.94 79 GLY A O 1
ATOM 625 N N . LYS A 1 80 ? 11.547 3.652 -4.996 1 98.88 80 LYS A N 1
ATOM 626 C CA . LYS A 1 80 ? 12.898 4.188 -5.016 1 98.88 80 LYS A CA 1
ATOM 627 C C . LYS A 1 80 ? 13.414 4.43 -3.598 1 98.88 80 LYS A C 1
ATOM 629 O O . LYS A 1 80 ? 14.562 4.121 -3.287 1 98.88 80 LYS A O 1
ATOM 634 N N . VAL A 1 81 ? 12.594 5.023 -2.748 1 98.94 81 VAL A N 1
ATOM 635 C CA . VAL A 1 81 ? 12.961 5.293 -1.362 1 98.94 81 VAL A CA 1
ATOM 636 C C . VAL A 1 81 ? 13.367 3.988 -0.675 1 98.94 81 VAL A C 1
ATOM 638 O O . VAL A 1 81 ? 14.414 3.918 -0.029 1 98.94 81 VAL A O 1
ATOM 641 N N . ALA A 1 82 ? 12.578 2.951 -0.816 1 98.94 82 ALA A N 1
ATOM 642 C CA . ALA A 1 82 ? 12.875 1.664 -0.195 1 98.94 82 ALA A CA 1
ATOM 643 C C . ALA A 1 82 ? 14.156 1.062 -0.769 1 98.94 82 ALA A C 1
ATOM 645 O O . ALA A 1 82 ? 14.984 0.526 -0.028 1 98.94 82 ALA A O 1
ATOM 646 N N . ARG A 1 83 ? 14.25 1.142 -2.107 1 98.69 83 ARG A N 1
ATOM 647 C CA . ARG A 1 83 ? 15.406 0.581 -2.799 1 98.69 83 ARG A CA 1
ATOM 648 C C . ARG A 1 83 ? 16.688 1.271 -2.359 1 98.69 83 ARG A C 1
ATOM 650 O O . ARG A 1 83 ? 17.672 0.606 -2.025 1 98.69 83 ARG A O 1
ATOM 657 N N . GLU A 1 84 ? 16.719 2.578 -2.332 1 98.69 84 GLU A N 1
ATOM 658 C CA . GLU A 1 84 ? 17.922 3.346 -1.999 1 98.69 84 GLU A CA 1
ATOM 659 C C . GLU A 1 84 ? 18.281 3.193 -0.524 1 98.69 84 GLU A C 1
ATOM 661 O O . GLU A 1 84 ? 19.453 3.293 -0.153 1 98.69 84 GLU A O 1
ATOM 666 N N . ALA A 1 85 ? 17.328 2.918 0.327 1 98.62 85 ALA A N 1
ATOM 667 C CA . ALA A 1 85 ? 17.562 2.736 1.756 1 98.62 85 ALA A CA 1
ATOM 668 C C . ALA A 1 85 ? 18.047 1.319 2.055 1 98.62 85 ALA A C 1
ATOM 670 O O . ALA A 1 85 ? 18.391 1.001 3.195 1 98.62 85 ALA A O 1
ATOM 671 N N . GLY A 1 86 ? 18 0.43 1.026 1 98.56 86 GLY A N 1
ATOM 672 C CA . GLY A 1 86 ? 18.5 -0.92 1.195 1 98.56 86 GLY A CA 1
ATOM 673 C C . GLY A 1 86 ? 17.5 -1.862 1.834 1 98.56 86 GLY A C 1
ATOM 674 O O . GLY A 1 86 ? 17.891 -2.842 2.477 1 98.56 86 GLY A O 1
ATOM 675 N N . PHE A 1 87 ? 16.234 -1.616 1.654 1 98.75 87 PHE A N 1
ATOM 676 C CA . PHE A 1 87 ? 15.211 -2.381 2.361 1 98.75 87 PHE A CA 1
ATOM 677 C C . PHE A 1 87 ? 14.805 -3.611 1.562 1 98.75 87 PHE A C 1
ATOM 679 O O . PHE A 1 87 ? 14.172 -4.523 2.094 1 98.75 87 PHE A O 1
ATOM 686 N N . VAL A 1 88 ? 15.172 -3.715 0.262 1 98.62 88 VAL A N 1
ATOM 687 C CA . VAL A 1 88 ? 14.57 -4.691 -0.643 1 98.62 88 VAL 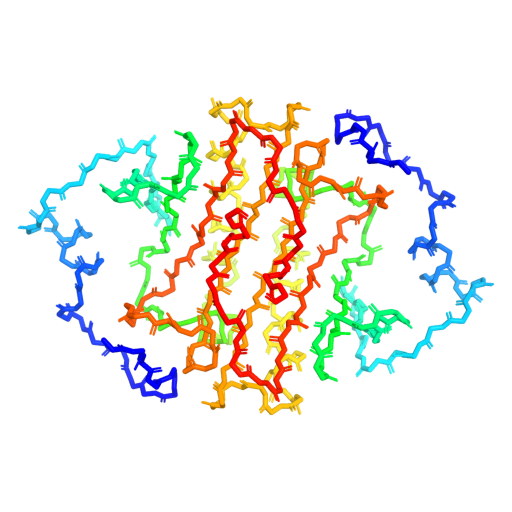A CA 1
ATOM 688 C C . VAL A 1 88 ? 15.039 -6.094 -0.274 1 98.62 88 VAL A C 1
ATOM 690 O O . VAL A 1 88 ? 14.219 -6.996 -0.074 1 98.62 88 VAL A O 1
ATOM 693 N N . ALA A 1 89 ? 16.266 -6.297 -0.095 1 98.19 89 ALA A N 1
ATOM 694 C CA . ALA A 1 89 ? 16.828 -7.633 0.121 1 98.19 89 ALA A CA 1
ATOM 695 C C . ALA A 1 89 ? 16.359 -8.211 1.454 1 98.19 89 ALA A C 1
ATOM 697 O O . ALA A 1 89 ? 15.859 -9.336 1.51 1 98.19 89 ALA A O 1
ATOM 698 N N . PRO A 1 90 ? 16.5 -7.434 2.596 1 98.62 90 PRO A N 1
ATOM 699 C CA . PRO A 1 90 ? 15.984 -7.977 3.852 1 98.62 90 PRO A CA 1
ATOM 700 C C . PRO A 1 90 ? 14.461 -8.086 3.863 1 98.62 90 PRO A C 1
ATOM 702 O O . PRO A 1 90 ? 13.906 -8.961 4.527 1 98.62 90 PRO A O 1
ATOM 705 N N . GLY A 1 91 ? 13.836 -7.082 3.154 1 98.81 91 GLY A N 1
ATOM 706 C CA . GLY A 1 91 ? 12.383 -7.035 3.125 1 98.81 91 GLY A CA 1
ATOM 707 C C . GLY A 1 91 ? 11.812 -5.824 3.832 1 98.81 91 GLY A C 1
ATOM 708 O O . GLY A 1 91 ? 12.469 -5.238 4.695 1 98.81 91 GLY A O 1
ATOM 709 N N . TYR A 1 92 ? 10.617 -5.418 3.387 1 98.94 92 TYR A N 1
ATOM 710 C CA . TYR A 1 92 ? 9.922 -4.277 3.969 1 98.94 92 TYR A CA 1
ATOM 711 C C . TYR A 1 92 ? 8.414 -4.395 3.754 1 98.94 92 TYR A C 1
ATOM 713 O O . TYR A 1 92 ? 7.961 -5.184 2.924 1 98.94 92 TYR A O 1
ATOM 721 N N . ARG A 1 93 ? 7.66 -3.67 4.512 1 98.94 93 ARG A N 1
ATOM 722 C CA . ARG A 1 93 ? 6.203 -3.627 4.426 1 98.94 93 ARG A CA 1
ATOM 723 C C . ARG A 1 93 ? 5.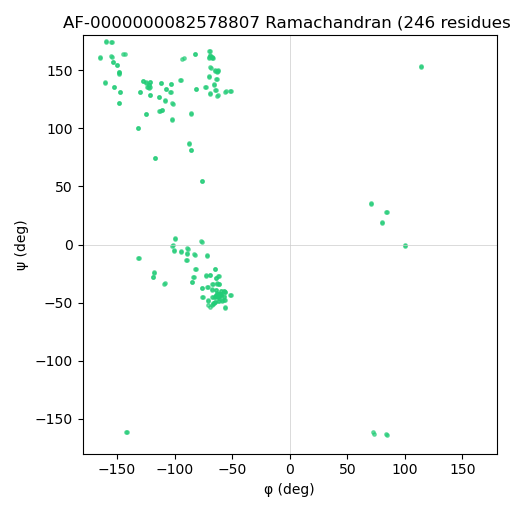715 -2.211 4.145 1 98.94 93 ARG A C 1
ATOM 725 O O . ARG A 1 93 ? 6.184 -1.252 4.762 1 98.94 93 ARG A O 1
ATOM 732 N N . LEU A 1 94 ? 4.875 -2.068 3.127 1 98.94 94 LEU A N 1
ATOM 733 C CA . LEU A 1 94 ? 4.148 -0.831 2.857 1 98.94 94 LEU A CA 1
ATOM 734 C C . LEU A 1 94 ? 2.76 -0.868 3.488 1 98.94 94 LEU A C 1
ATOM 736 O O . LEU A 1 94 ? 2.098 -1.908 3.479 1 98.94 94 LEU A O 1
ATOM 740 N N . LEU A 1 95 ? 2.338 0.26 4.012 1 98.88 95 LEU A N 1
ATOM 741 C CA . LEU A 1 95 ? 1.019 0.335 4.629 1 98.88 95 LEU A CA 1
ATOM 742 C C . LEU A 1 95 ? 0.406 1.719 4.438 1 98.88 95 LEU A C 1
ATOM 744 O O . LEU A 1 95 ? 1.092 2.732 4.59 1 98.88 95 LEU A O 1
ATOM 748 N N . ALA A 1 96 ? -0.777 1.816 4.008 1 98.94 96 ALA A N 1
ATOM 749 C CA . ALA A 1 96 ? -1.537 3.061 3.924 1 98.94 96 ALA A CA 1
ATOM 750 C C . ALA A 1 96 ? -2.914 2.908 4.566 1 98.94 96 ALA A C 1
ATOM 752 O O . ALA A 1 96 ? -3.629 1.941 4.289 1 98.94 96 ALA A O 1
ATOM 753 N N . ASN A 1 97 ? -3.264 3.82 5.387 1 98.88 97 ASN A N 1
ATOM 754 C CA . ASN A 1 97 ? -4.543 3.807 6.09 1 98.88 97 ASN A CA 1
ATOM 755 C C . ASN A 1 97 ? -5.527 4.797 5.477 1 98.88 97 ASN A C 1
ATOM 757 O O . ASN A 1 97 ? -5.148 5.902 5.09 1 98.88 97 ASN A O 1
ATOM 761 N N . THR A 1 98 ? -6.758 4.332 5.375 1 98.81 98 THR A N 1
ATOM 762 C CA . THR A 1 98 ? -7.848 5.207 4.957 1 98.81 98 THR A CA 1
ATOM 763 C C . THR A 1 98 ? -8.977 5.191 5.984 1 98.81 98 THR A C 1
ATOM 765 O O . THR A 1 98 ? -9.586 4.152 6.23 1 98.81 98 THR A O 1
ATOM 768 N N . GLY A 1 99 ? -9.172 6.293 6.641 1 98.56 99 GLY A N 1
ATOM 769 C CA . GLY A 1 99 ? -10.391 6.508 7.402 1 98.56 99 GLY A CA 1
ATOM 770 C C . GLY A 1 99 ? -10.352 5.891 8.789 1 98.56 99 GLY A C 1
ATOM 771 O O . GLY A 1 99 ? -9.273 5.574 9.297 1 98.56 99 GLY A O 1
ATOM 772 N N . LEU A 1 100 ? -11.547 5.734 9.414 1 98.19 100 LEU A N 1
ATOM 773 C CA . LEU A 1 100 ? -11.734 5.512 10.836 1 98.19 100 LEU A CA 1
ATOM 774 C C . LEU A 1 100 ? -11.266 4.117 11.242 1 98.19 100 LEU A C 1
ATOM 776 O O . LEU A 1 100 ? -10.445 3.975 12.148 1 98.19 100 LEU A O 1
ATOM 780 N N . ASP A 1 101 ? -11.719 3.111 10.578 1 98.38 101 ASP A N 1
ATOM 781 C CA . ASP A 1 101 ? -11.422 1.738 10.969 1 98.38 101 ASP A CA 1
ATOM 782 C C . ASP A 1 101 ? -9.922 1.463 10.891 1 98.38 101 ASP A C 1
ATOM 784 O O . ASP A 1 101 ? -9.406 0.605 11.617 1 98.38 101 ASP A O 1
ATOM 788 N N . ALA A 1 102 ? -9.273 2.229 10 1 98.5 102 ALA A N 1
ATOM 789 C CA . ALA A 1 102 ? -7.836 2.018 9.828 1 98.5 102 ALA A CA 1
ATOM 790 C C . ALA A 1 102 ? -7.031 2.979 10.695 1 98.5 102 ALA A C 1
ATOM 792 O O . ALA A 1 102 ? -5.801 2.908 10.734 1 98.5 102 ALA A O 1
ATOM 793 N N . HIS A 1 103 ? -7.707 3.908 11.344 1 98.06 103 HIS A N 1
ATOM 794 C CA . HIS A 1 103 ? -7.09 4.848 12.281 1 98.06 103 HIS A CA 1
ATOM 795 C C . HIS A 1 103 ? -6.219 5.859 11.547 1 98.06 103 HIS A C 1
ATOM 797 O O . HIS A 1 103 ? -5.129 6.203 12.008 1 98.06 103 HIS A O 1
ATOM 803 N N . GLN A 1 104 ? -6.629 6.266 10.352 1 98.5 104 GLN A N 1
ATOM 804 C CA . GLN A 1 104 ? -5.941 7.379 9.703 1 98.5 104 GLN A CA 1
ATOM 805 C C . GLN A 1 104 ? -6.086 8.664 10.516 1 98.5 104 GLN A C 1
ATOM 807 O O . GLN A 1 104 ? -7.199 9.109 10.797 1 98.5 104 GLN A O 1
ATOM 812 N N . GLU A 1 105 ? -4.977 9.281 10.797 1 97.81 105 GLU A N 1
ATOM 813 C CA . GLU A 1 105 ? -5.027 10.445 11.672 1 97.81 105 GLU A CA 1
ATOM 814 C C . GLU A 1 105 ? -4.777 11.734 10.891 1 97.81 105 GLU A C 1
ATOM 816 O O . GLU A 1 105 ? -5.25 12.805 11.281 1 97.81 105 GLU A O 1
ATOM 821 N N . VAL A 1 106 ? -3.971 11.711 9.875 1 98.44 106 VAL A N 1
ATOM 822 C CA . VAL A 1 106 ? -3.613 12.875 9.078 1 98.44 106 VAL A CA 1
ATOM 823 C C . VAL A 1 106 ? -4.383 12.859 7.758 1 98.44 106 VAL A C 1
ATOM 825 O O . VAL A 1 106 ? -4.324 11.875 7.012 1 98.44 106 VAL A O 1
ATOM 828 N N . PRO A 1 107 ? -5.172 13.906 7.469 1 98.5 107 PRO A N 1
ATOM 829 C CA . PRO A 1 107 ? -5.938 13.938 6.219 1 98.5 107 PRO A CA 1
ATOM 830 C C . PRO A 1 107 ? -5.074 14.266 5.004 1 98.5 107 PRO A C 1
ATOM 832 O O . PRO A 1 107 ? -5.379 15.203 4.262 1 98.5 107 PRO A O 1
ATOM 835 N N . HIS A 1 108 ? -4.07 13.539 4.816 1 98.88 108 HIS A N 1
ATOM 836 C CA . HIS A 1 108 ? -3.121 13.547 3.709 1 98.88 108 HIS A CA 1
ATOM 837 C C . HIS A 1 108 ? -2.576 12.141 3.443 1 98.88 108 HIS A C 1
ATOM 839 O O . HIS A 1 108 ? -1.983 11.523 4.332 1 98.88 108 HIS A O 1
ATOM 845 N N . LEU A 1 109 ? -2.811 11.742 2.219 1 98.88 109 LEU A N 1
ATOM 846 C CA . LEU A 1 109 ? -2.344 10.398 1.881 1 98.88 109 LEU A CA 1
ATOM 847 C C . LEU A 1 109 ? -0.875 10.227 2.254 1 98.88 109 LEU A C 1
ATOM 849 O O . LEU A 1 109 ? -0.052 11.102 1.979 1 98.88 109 LEU A O 1
ATOM 853 N N . HIS A 1 110 ? -0.572 9.156 2.906 1 98.88 110 HIS A N 1
ATOM 854 C CA . HIS A 1 110 ? 0.818 8.773 3.129 1 98.88 110 HIS A CA 1
ATOM 855 C C . HIS A 1 110 ? 0.972 7.262 3.178 1 98.88 110 HIS A C 1
ATOM 857 O O . HIS A 1 110 ? 0.056 6.551 3.604 1 98.88 110 HIS A O 1
ATOM 863 N N . VAL A 1 111 ? 2.119 6.824 2.711 1 98.94 111 VAL A N 1
ATOM 864 C CA . VAL A 1 111 ? 2.521 5.422 2.748 1 98.94 111 VAL A CA 1
ATOM 865 C C . VAL A 1 111 ? 3.631 5.23 3.779 1 98.94 111 VAL A C 1
ATOM 867 O O . VAL A 1 111 ? 4.645 5.934 3.75 1 98.94 111 VAL A O 1
ATOM 870 N N . HIS A 1 112 ? 3.355 4.312 4.727 1 98.94 112 HIS A N 1
ATOM 871 C CA . HIS A 1 112 ? 4.395 3.879 5.652 1 98.94 112 HIS A CA 1
ATOM 872 C C . HIS A 1 112 ? 5.293 2.82 5.016 1 98.94 112 HIS A C 1
ATOM 874 O O . HIS A 1 112 ? 4.801 1.871 4.402 1 98.94 112 HIS A O 1
ATOM 880 N N . ILE A 1 113 ? 6.59 2.979 5.164 1 98.94 113 ILE A N 1
ATOM 881 C CA . ILE A 1 113 ? 7.566 1.932 4.879 1 98.94 113 ILE A CA 1
ATOM 882 C C . ILE A 1 113 ? 8.195 1.444 6.18 1 98.94 113 ILE A C 1
ATOM 884 O O . ILE A 1 113 ? 8.844 2.217 6.891 1 98.94 113 ILE A O 1
ATOM 888 N N . PHE A 1 114 ? 7.949 0.191 6.496 1 98.94 114 PHE A N 1
ATOM 889 C CA . PHE A 1 114 ? 8.547 -0.43 7.672 1 98.94 114 PHE A CA 1
ATOM 890 C C . PHE A 1 114 ? 9.633 -1.419 7.273 1 98.94 114 PHE A C 1
ATOM 892 O O . PHE A 1 114 ? 9.422 -2.26 6.395 1 98.94 114 PHE A O 1
ATOM 899 N N . ALA A 1 115 ? 10.789 -1.368 7.93 1 98.81 115 ALA A N 1
ATOM 900 C CA . ALA A 1 115 ? 11.914 -2.252 7.617 1 98.81 115 ALA A CA 1
ATOM 901 C C . ALA A 1 115 ? 12.883 -2.342 8.789 1 98.81 115 ALA A C 1
ATOM 903 O O . ALA A 1 115 ? 12.672 -1.712 9.828 1 98.81 115 ALA A O 1
ATOM 904 N N . GLY A 1 116 ? 13.867 -3.189 8.664 1 98.62 116 GLY A N 1
ATOM 905 C CA . GLY A 1 116 ? 14.977 -3.252 9.602 1 98.62 116 GLY A CA 1
ATOM 906 C C . GLY A 1 116 ? 14.844 -4.375 10.609 1 98.62 116 GLY A C 1
ATOM 907 O O . GLY A 1 116 ? 15.703 -4.547 11.469 1 98.62 116 GLY A O 1
ATOM 908 N N . LYS A 1 117 ? 13.758 -5.168 10.562 1 98.31 117 LYS A N 1
ATOM 909 C CA . LYS A 1 117 ? 13.492 -6.312 11.43 1 98.31 117 LYS A CA 1
ATOM 910 C C . LYS A 1 117 ? 12.383 -7.188 10.852 1 98.31 117 LYS A C 1
ATOM 912 O O . LYS A 1 117 ? 11.656 -6.766 9.945 1 98.31 117 LYS A O 1
ATOM 917 N N . PRO A 1 118 ? 12.281 -8.422 11.281 1 98.12 118 PRO A N 1
ATOM 918 C CA . PRO A 1 118 ? 11.047 -9.148 10.977 1 98.12 118 PRO A CA 1
ATOM 919 C C . PRO A 1 118 ? 9.797 -8.422 11.469 1 98.12 118 PRO A C 1
ATOM 921 O O . PRO A 1 118 ? 9.75 -7.98 12.625 1 98.12 118 PRO A O 1
ATOM 924 N N . LEU A 1 119 ? 8.742 -8.25 10.656 1 97.94 119 LEU A N 1
ATOM 925 C CA . LEU A 1 119 ? 7.66 -7.309 10.93 1 97.94 119 LEU A CA 1
ATOM 926 C C . LEU A 1 119 ? 6.438 -8.031 11.477 1 97.94 119 LEU A C 1
ATOM 928 O O . LEU A 1 119 ? 5.438 -7.402 11.828 1 97.94 119 LEU A O 1
ATOM 932 N N . GLY A 1 120 ? 6.508 -9.305 11.617 1 96 120 GLY A N 1
ATOM 933 C CA . GLY A 1 120 ? 5.414 -10.055 12.219 1 96 120 GLY A CA 1
ATOM 934 C C . GLY A 1 120 ? 4.199 -10.164 11.32 1 96 120 GLY A C 1
ATOM 935 O O . GLY A 1 120 ? 4.305 -10 10.102 1 96 120 GLY A O 1
ATOM 936 N N . PRO A 1 121 ? 2.99 -10.5 11.938 1 96.5 121 PRO A N 1
ATOM 937 C CA . PRO A 1 121 ? 1.786 -10.695 11.125 1 96.5 121 PRO A CA 1
ATOM 938 C C . PRO A 1 121 ? 1.257 -9.391 10.531 1 96.5 121 PRO A C 1
ATOM 940 O O . PRO A 1 121 ? 1.642 -8.305 10.969 1 96.5 121 PRO A O 1
ATOM 943 N N . MET A 1 122 ? 0.359 -9.531 9.586 1 96.88 122 MET A N 1
ATOM 944 C CA . MET A 1 122 ? -0.156 -8.375 8.852 1 96.88 122 MET A CA 1
ATOM 945 C C . MET A 1 122 ? -1.064 -7.527 9.734 1 96.88 122 MET A C 1
ATOM 947 O O . MET A 1 122 ? -1.095 -6.305 9.609 1 96.88 122 MET A O 1
ATOM 951 N N . LEU A 1 123 ? -1.807 -8.203 10.57 1 95.88 123 LEU A N 1
ATOM 952 C CA . LEU A 1 123 ? -2.705 -7.52 11.492 1 95.88 123 LEU A CA 1
ATOM 953 C C . LEU A 1 123 ? -2.473 -7.992 12.93 1 95.88 123 LEU A C 1
ATOM 955 O O . LEU A 1 123 ? -2.205 -9.172 13.156 1 95.88 123 LEU A O 1
ATOM 959 N N . ALA A 1 124 ? -2.539 -7.027 13.797 1 84.62 124 ALA A N 1
ATOM 960 C CA . ALA A 1 124 ? -2.467 -7.387 15.211 1 84.62 124 ALA A CA 1
ATOM 961 C C . ALA A 1 124 ? -3.725 -8.133 15.648 1 84.62 124 ALA A C 1
ATOM 963 O O . ALA A 1 124 ? -4.832 -7.809 15.211 1 84.62 124 ALA A O 1
ATOM 964 N N . ARG A 1 125 ? -3.674 -9.258 16.312 1 73.12 125 ARG A N 1
ATOM 965 C CA . ARG A 1 125 ? -4.789 -10.023 16.859 1 73.12 125 ARG A CA 1
ATOM 966 C C . ARG A 1 125 ? -5.289 -9.398 18.172 1 73.12 125 ARG A C 1
ATOM 968 O O . ARG A 1 125 ? -4.512 -8.797 18.906 1 73.12 125 ARG A O 1
ATOM 975 N N . MET B 1 1 ? 7.035 -20.469 2.811 1 91.81 1 MET B N 1
ATOM 976 C CA . MET B 1 1 ? 8.203 -19.734 3.283 1 91.81 1 MET B CA 1
ATOM 977 C C . MET B 1 1 ? 8.305 -18.375 2.607 1 91.81 1 MET B C 1
ATOM 979 O O . MET B 1 1 ? 8.008 -18.25 1.417 1 91.81 1 MET B O 1
ATOM 983 N N . PRO B 1 2 ? 8.75 -17.453 3.363 1 95.31 2 PRO B N 1
ATOM 984 C CA . PRO B 1 2 ? 8.875 -16.156 2.701 1 95.31 2 PRO B CA 1
ATOM 985 C C . PRO B 1 2 ? 9.867 -16.172 1.542 1 95.31 2 PRO B C 1
ATOM 987 O O . PRO B 1 2 ? 10.867 -16.906 1.592 1 95.31 2 PRO B O 1
ATOM 990 N N . ILE B 1 3 ? 9.609 -15.391 0.625 1 95.88 3 ILE B N 1
ATOM 991 C CA . ILE B 1 3 ? 10.438 -15.398 -0.574 1 95.88 3 ILE B CA 1
ATOM 992 C C . ILE B 1 3 ? 11.57 -14.375 -0.423 1 95.88 3 ILE B C 1
ATOM 994 O O . ILE B 1 3 ? 11.492 -13.484 0.423 1 95.88 3 ILE B O 1
ATOM 998 N N . ASP B 1 4 ? 12.648 -14.586 -1.274 1 97.06 4 ASP B N 1
ATOM 999 C CA . ASP B 1 4 ? 13.633 -13.547 -1.567 1 97.06 4 ASP B CA 1
ATOM 1000 C C . ASP B 1 4 ? 13.164 -12.656 -2.717 1 97.06 4 ASP B C 1
ATOM 1002 O O . ASP B 1 4 ? 13.172 -13.078 -3.877 1 97.06 4 ASP B O 1
ATOM 1006 N N . ALA B 1 5 ? 12.859 -11.406 -2.445 1 96.88 5 ALA B N 1
ATOM 1007 C CA . ALA B 1 5 ? 12.211 -10.516 -3.404 1 96.88 5 ALA B CA 1
ATOM 1008 C C . ALA B 1 5 ? 13.172 -10.117 -4.52 1 96.88 5 ALA B C 1
ATOM 1010 O O . ALA B 1 5 ? 12.758 -9.523 -5.52 1 96.88 5 ALA B O 1
ATOM 1011 N N . THR B 1 6 ? 14.422 -10.43 -4.383 1 97.25 6 THR B N 1
ATOM 1012 C CA . THR B 1 6 ? 15.406 -10.047 -5.387 1 97.25 6 THR B CA 1
ATOM 1013 C C . THR B 1 6 ? 15.523 -11.117 -6.469 1 97.25 6 THR B C 1
ATOM 1015 O O . THR B 1 6 ? 16.203 -10.914 -7.477 1 97.25 6 THR B O 1
ATOM 1018 N N . GLN B 1 7 ? 14.891 -12.172 -6.223 1 97.19 7 GLN B N 1
ATOM 1019 C CA . GLN B 1 7 ? 14.922 -13.242 -7.215 1 97.19 7 GLN B CA 1
ATOM 1020 C C . GLN B 1 7 ? 13.906 -12.992 -8.32 1 97.19 7 GLN B C 1
ATOM 1022 O O . GLN B 1 7 ? 13.016 -12.156 -8.18 1 97.19 7 GLN B O 1
ATOM 1027 N N . SER B 1 8 ? 14.086 -13.695 -9.375 1 97.62 8 SER B N 1
ATOM 1028 C CA . SER B 1 8 ? 13.258 -13.516 -10.562 1 97.62 8 SER B CA 1
ATOM 1029 C C . SER B 1 8 ? 11.828 -13.992 -10.32 1 97.62 8 SER B C 1
ATOM 1031 O O . SER B 1 8 ? 11.586 -14.82 -9.438 1 97.62 8 SER B O 1
ATOM 1033 N N . TYR B 1 9 ? 10.984 -13.516 -11.195 1 98.31 9 TYR B N 1
ATOM 1034 C CA . TYR B 1 9 ? 9.578 -13.906 -11.156 1 98.31 9 TYR B CA 1
ATOM 1035 C C . TYR B 1 9 ? 9.414 -15.391 -11.422 1 98.31 9 TYR B C 1
ATOM 1037 O O . TYR B 1 9 ? 10.07 -15.945 -12.312 1 98.31 9 TYR B O 1
ATOM 1045 N N . ASP B 1 10 ? 8.609 -16.047 -10.586 1 97.81 10 ASP B N 1
ATOM 1046 C CA . ASP B 1 10 ? 8.25 -17.453 -10.781 1 97.81 10 ASP B CA 1
ATOM 1047 C C . ASP B 1 10 ? 6.84 -17.578 -11.352 1 97.81 10 ASP B C 1
ATOM 1049 O O . ASP B 1 10 ? 5.852 -17.469 -10.625 1 97.81 10 ASP B O 1
ATOM 1053 N N . ASP B 1 11 ? 6.672 -17.922 -12.547 1 97.62 11 ASP B N 1
ATOM 1054 C CA . ASP B 1 11 ? 5.367 -17.938 -13.203 1 97.62 11 ASP B CA 1
ATOM 1055 C C . ASP B 1 11 ? 4.543 -19.156 -12.758 1 97.62 11 ASP B C 1
ATOM 1057 O O . ASP B 1 11 ? 3.414 -19.344 -13.219 1 97.62 11 ASP B O 1
ATOM 1061 N N . GLN B 1 12 ? 5.129 -19.922 -11.852 1 98 12 GLN B N 1
ATOM 1062 C CA . GLN B 1 12 ? 4.383 -21.062 -11.328 1 98 12 GLN B CA 1
ATOM 1063 C C . GLN B 1 12 ? 3.773 -20.734 -9.969 1 98 12 GLN B C 1
ATOM 1065 O O . GLN B 1 12 ? 3.191 -21.609 -9.32 1 98 12 GLN B O 1
ATOM 1070 N N . ASN B 1 13 ? 3.912 -19.516 -9.539 1 98.19 13 ASN B N 1
ATOM 1071 C CA . ASN B 1 13 ? 3.307 -19.141 -8.266 1 98.19 13 ASN B CA 1
ATOM 1072 C C . ASN B 1 13 ? 1.782 -19.172 -8.336 1 98.19 13 ASN B C 1
ATOM 1074 O O . ASN B 1 13 ? 1.207 -19.156 -9.422 1 98.19 13 ASN B O 1
ATOM 1078 N N . VAL B 1 14 ? 1.123 -19.25 -7.246 1 98.06 14 VAL B N 1
ATOM 1079 C CA . VAL B 1 14 ? -0.313 -19.484 -7.137 1 98.06 14 VAL B CA 1
ATOM 1080 C C . VAL B 1 14 ? -1.076 -18.359 -7.816 1 98.06 14 VAL B C 1
ATOM 1082 O O . VAL B 1 14 ? -2.113 -18.578 -8.445 1 98.06 14 VAL B O 1
ATOM 1085 N N . PHE B 1 15 ? -0.615 -17.094 -7.805 1 98.69 15 PHE B N 1
ATOM 1086 C CA . PHE B 1 15 ? -1.339 -15.977 -8.383 1 98.69 15 PHE B CA 1
ATOM 1087 C C . PHE B 1 15 ? -1.23 -15.992 -9.906 1 98.69 15 PHE B C 1
ATOM 1089 O O . PHE B 1 15 ? -2.182 -15.633 -10.602 1 98.69 15 PHE B O 1
ATOM 1096 N N . ALA B 1 16 ? -0.055 -16.375 -10.352 1 98.56 16 ALA B N 1
ATOM 1097 C CA . ALA B 1 16 ? 0.08 -16.562 -11.797 1 98.56 16 ALA B CA 1
ATOM 1098 C C . ALA B 1 16 ? -0.9 -17.625 -12.305 1 98.56 16 ALA B C 1
ATOM 1100 O O . ALA B 1 16 ? -1.505 -17.453 -13.367 1 98.56 16 ALA B O 1
ATOM 1101 N N . LYS B 1 17 ? -1.031 -18.641 -11.516 1 98.69 17 LYS B N 1
ATOM 1102 C CA . LYS B 1 17 ? -1.962 -19.719 -11.883 1 98.69 17 LYS B CA 1
ATOM 1103 C C . LYS B 1 17 ? -3.406 -19.219 -11.828 1 98.69 17 LYS B C 1
ATOM 1105 O O . LYS B 1 17 ? -4.234 -19.625 -12.648 1 98.69 17 LYS B O 1
ATOM 1110 N N . ILE B 1 18 ? -3.748 -18.406 -10.867 1 98.56 18 ILE B N 1
ATOM 1111 C CA . ILE B 1 18 ? -5.074 -17.797 -10.789 1 98.56 18 ILE B CA 1
ATOM 1112 C C . ILE B 1 18 ? -5.332 -16.953 -12.039 1 98.56 18 ILE B C 1
ATOM 1114 O O . ILE B 1 18 ? -6.398 -17.047 -12.648 1 98.56 18 ILE B O 1
ATOM 1118 N N . LEU B 1 19 ? -4.332 -16.172 -12.5 1 98.5 19 LEU B N 1
ATOM 1119 C CA . LEU B 1 19 ? -4.469 -15.312 -13.664 1 98.5 19 LEU B CA 1
ATOM 1120 C C . LEU B 1 19 ? -4.73 -16.141 -14.922 1 98.5 19 LEU B C 1
ATOM 1122 O O . LEU B 1 19 ? -5.496 -15.727 -15.797 1 98.5 19 LEU B O 1
ATOM 1126 N N . ARG B 1 20 ? -4.16 -17.281 -14.938 1 97.88 20 ARG B N 1
ATOM 1127 C CA . ARG B 1 20 ? -4.285 -18.141 -16.109 1 97.88 20 ARG B CA 1
ATOM 1128 C C . ARG B 1 20 ? -5.516 -19.031 -16.016 1 97.88 20 ARG B C 1
ATOM 1130 O O . ARG B 1 20 ? -5.758 -19.875 -16.891 1 97.88 20 ARG B O 1
ATOM 1137 N N . GLY B 1 21 ? -6.23 -18.984 -14.938 1 97.31 21 GLY B N 1
ATOM 1138 C CA . GLY B 1 21 ? -7.461 -19.75 -14.766 1 97.31 21 GLY B CA 1
ATOM 1139 C C . GLY B 1 21 ? -7.219 -21.203 -14.391 1 97.31 21 GLY B C 1
ATOM 1140 O O . GLY B 1 21 ? -8.109 -22.031 -14.531 1 97.31 21 GLY B O 1
ATOM 1141 N N . GLU B 1 22 ? -6.027 -21.469 -13.891 1 97.88 22 GLU B N 1
ATOM 1142 C CA . GLU B 1 22 ? -5.684 -22.844 -13.516 1 97.88 22 GLU B CA 1
ATOM 1143 C C . GLU B 1 22 ? -6.18 -23.172 -12.109 1 97.88 22 GLU B C 1
ATOM 1145 O O . GLU B 1 22 ? -6.375 -24.344 -11.773 1 97.88 22 GLU B O 1
ATOM 1150 N N . ILE B 1 23 ? -6.297 -22.203 -11.242 1 96.81 23 ILE B N 1
ATOM 1151 C CA . ILE B 1 23 ? -6.801 -22.328 -9.883 1 96.81 23 ILE B CA 1
ATOM 1152 C C . ILE B 1 23 ? -8 -21.406 -9.695 1 96.81 23 ILE B C 1
ATOM 1154 O O . ILE B 1 23 ? -7.996 -20.266 -10.18 1 96.81 23 ILE B O 1
ATOM 1158 N N . PRO B 1 24 ? -9.008 -21.969 -9.016 1 96.38 24 PRO B N 1
ATOM 1159 C CA . PRO B 1 24 ? -10.18 -21.109 -8.789 1 96.38 24 PRO B CA 1
ATOM 1160 C C . PRO B 1 24 ? -9.891 -19.969 -7.828 1 96.38 24 PRO B C 1
ATOM 1162 O O . PRO B 1 24 ? -8.977 -20.062 -7.004 1 96.38 24 PRO B O 1
ATOM 1165 N N . SER B 1 25 ? -10.555 -18.891 -7.926 1 97.06 25 SER B N 1
ATOM 1166 C CA . SER B 1 25 ? -10.547 -17.734 -7.035 1 97.06 25 SER B CA 1
ATOM 1167 C C . SER B 1 25 ? -11.914 -17.047 -6.992 1 97.06 25 SER B C 1
ATOM 1169 O O . SER B 1 25 ? -12.719 -17.203 -7.914 1 97.06 25 SER B O 1
ATOM 1171 N N . ARG B 1 26 ? -12.242 -16.484 -5.902 1 97.88 26 ARG B N 1
ATOM 1172 C CA . ARG B 1 26 ? -13.461 -15.68 -5.793 1 97.88 26 ARG B CA 1
ATOM 1173 C C . ARG B 1 26 ? -13.219 -14.242 -6.238 1 97.88 26 ARG B C 1
ATOM 1175 O O . ARG B 1 26 ? -13.156 -13.336 -5.41 1 97.88 26 ARG B O 1
ATOM 1182 N N . ARG B 1 27 ? -13.25 -14.039 -7.535 1 98.06 27 ARG B N 1
ATOM 1183 C CA . ARG B 1 27 ? -12.93 -12.766 -8.172 1 98.06 27 ARG B CA 1
ATOM 1184 C C . ARG B 1 27 ? -14.016 -11.727 -7.891 1 98.06 27 ARG B C 1
ATOM 1186 O O . ARG B 1 27 ? -15.203 -12.047 -7.898 1 98.06 27 ARG B O 1
ATOM 1193 N N . ILE B 1 28 ? -13.625 -1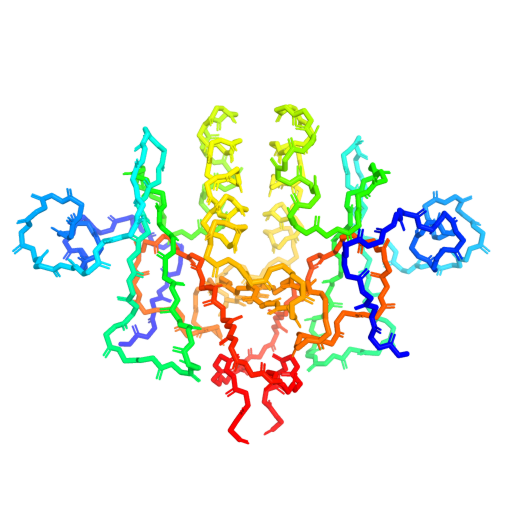0.531 -7.734 1 98.5 28 ILE B N 1
ATOM 1194 C CA . ILE B 1 28 ? -14.617 -9.492 -7.492 1 98.5 28 ILE B CA 1
ATOM 1195 C C . ILE B 1 28 ? -14.375 -8.32 -8.43 1 98.5 28 ILE B C 1
ATOM 1197 O O . ILE B 1 28 ? -15.18 -7.387 -8.5 1 98.5 28 ILE B O 1
ATOM 1201 N N . PHE B 1 29 ? -13.281 -8.273 -9.109 1 98.81 29 PHE B N 1
ATOM 1202 C CA . PHE B 1 29 ? -12.938 -7.199 -10.031 1 98.81 29 PHE B CA 1
ATOM 1203 C C . PHE B 1 29 ? -11.852 -7.645 -11 1 98.81 29 PHE B C 1
ATOM 1205 O O . PHE B 1 29 ? -10.945 -8.391 -10.633 1 98.81 29 PHE B O 1
ATOM 1212 N N . GLU B 1 30 ? -11.992 -7.266 -12.219 1 98.69 30 GLU B N 1
ATOM 1213 C CA . GLU B 1 30 ? -10.938 -7.484 -13.195 1 98.69 30 GLU B CA 1
ATOM 1214 C C . GLU B 1 30 ? -10.984 -6.43 -14.305 1 98.69 30 GLU B C 1
ATOM 1216 O O . GLU B 1 30 ? -12.062 -6.07 -14.781 1 98.69 30 GLU B O 1
ATOM 1221 N N . ASP B 1 31 ? -9.859 -5.902 -14.672 1 98.5 31 ASP B N 1
ATOM 1222 C CA . ASP B 1 31 ? -9.727 -5.059 -15.859 1 98.5 31 ASP B CA 1
ATOM 1223 C C . ASP B 1 31 ? -8.406 -5.324 -16.578 1 98.5 31 ASP B C 1
ATOM 1225 O O . ASP B 1 31 ? -7.832 -6.41 -16.453 1 98.5 31 ASP B O 1
ATOM 1229 N N . GLU B 1 32 ? -7.977 -4.43 -17.406 1 98.31 32 GLU B N 1
ATOM 1230 C CA . GLU B 1 32 ? -6.773 -4.609 -18.203 1 98.31 32 GLU B CA 1
ATOM 1231 C C . GLU B 1 32 ? -5.527 -4.695 -17.328 1 98.31 32 GLU B C 1
ATOM 1233 O O . GLU B 1 32 ? -4.551 -5.352 -17.688 1 98.31 32 GLU B O 1
ATOM 1238 N N . PHE B 1 33 ? -5.566 -4.219 -16.125 1 98.81 33 PHE B N 1
ATOM 1239 C CA . PHE B 1 33 ? -4.34 -3.984 -15.375 1 98.81 33 PHE B CA 1
ATOM 1240 C C . PHE B 1 33 ? -4.305 -4.848 -14.117 1 98.81 33 PHE B C 1
ATOM 1242 O O . PHE B 1 33 ? -3.229 -5.156 -13.602 1 98.81 33 PHE B O 1
ATOM 1249 N N . ALA B 1 34 ? -5.496 -5.258 -13.617 1 98.94 34 ALA B N 1
ATOM 1250 C CA . ALA B 1 34 ? -5.504 -5.848 -12.281 1 98.94 34 ALA B CA 1
ATOM 1251 C C . ALA B 1 34 ? -6.621 -6.879 -12.141 1 98.94 34 ALA B C 1
ATOM 1253 O O . ALA B 1 34 ? -7.602 -6.848 -12.891 1 98.94 34 ALA B O 1
ATOM 1254 N N . LEU B 1 35 ? -6.414 -7.789 -11.25 1 98.94 35 LEU B N 1
ATOM 1255 C CA . LEU B 1 35 ? -7.406 -8.742 -10.766 1 98.94 35 LEU B CA 1
ATOM 1256 C C . LEU B 1 35 ? -7.551 -8.648 -9.25 1 98.94 35 LEU B C 1
ATOM 1258 O O . LEU B 1 35 ? -6.555 -8.531 -8.531 1 98.94 35 LEU B O 1
ATOM 1262 N N . ALA B 1 36 ? -8.766 -8.641 -8.734 1 98.94 36 ALA B N 1
ATOM 1263 C CA . ALA B 1 36 ? -9.031 -8.648 -7.297 1 98.94 36 ALA B CA 1
ATOM 1264 C C . ALA B 1 36 ? -9.875 -9.859 -6.902 1 98.94 36 ALA B C 1
ATOM 1266 O O . ALA B 1 36 ? -10.805 -10.234 -7.617 1 98.94 36 ALA B O 1
ATOM 1267 N N . PHE B 1 37 ? -9.562 -10.453 -5.805 1 98.88 37 PHE B N 1
ATOM 1268 C CA . PHE B 1 37 ? -10.289 -11.617 -5.309 1 98.88 37 PHE B CA 1
ATOM 1269 C C . PHE B 1 37 ? -10.172 -11.719 -3.793 1 98.88 37 PHE B C 1
ATOM 1271 O O . PHE B 1 37 ? -9.258 -11.156 -3.191 1 98.88 37 PHE B O 1
ATOM 1278 N N . HIS B 1 38 ? -11.117 -12.398 -3.203 1 98.62 38 HIS B N 1
ATOM 1279 C CA . HIS B 1 38 ? -11.094 -12.578 -1.756 1 98.62 38 HIS B CA 1
ATOM 1280 C C . HIS B 1 38 ? -10.016 -13.562 -1.337 1 98.62 38 HIS B C 1
ATOM 1282 O O . HIS B 1 38 ? -9.828 -14.602 -1.979 1 98.62 38 HIS B O 1
ATOM 1288 N N . ASP B 1 39 ? -9.305 -13.188 -0.311 1 98.06 39 ASP B N 1
ATOM 1289 C CA . ASP B 1 39 ? -8.383 -14.156 0.277 1 98.06 39 ASP B CA 1
ATOM 1290 C C . ASP B 1 39 ? -9.141 -15.352 0.853 1 98.06 39 ASP B C 1
ATOM 1292 O O . ASP B 1 39 ? -10.195 -15.188 1.47 1 98.06 39 ASP B O 1
ATOM 1296 N N . ILE B 1 40 ? -8.625 -16.469 0.728 1 96.44 40 ILE B N 1
ATOM 1297 C CA . ILE B 1 40 ? -9.305 -17.672 1.163 1 96.44 40 ILE B CA 1
ATOM 1298 C C . ILE B 1 40 ? -9.109 -17.859 2.666 1 96.44 40 ILE B C 1
ATOM 1300 O O . ILE B 1 40 ? -9.797 -18.672 3.291 1 96.44 40 ILE B O 1
ATOM 1304 N N . ASN B 1 41 ? -8.141 -17.281 3.268 1 96.44 41 ASN B N 1
ATOM 1305 C CA . ASN B 1 41 ? -7.902 -17.234 4.707 1 96.44 41 ASN B CA 1
ATOM 1306 C C . ASN B 1 41 ? -7.961 -15.805 5.242 1 96.44 41 ASN B C 1
ATOM 1308 O O . ASN B 1 41 ? -6.945 -15.258 5.672 1 96.44 41 ASN B O 1
ATOM 1312 N N . PRO B 1 42 ? -9.133 -15.305 5.34 1 97.88 42 PRO B N 1
ATOM 1313 C CA . PRO B 1 42 ? -9.266 -13.883 5.672 1 97.88 42 PRO B CA 1
ATOM 1314 C C . PRO B 1 42 ? -8.766 -13.562 7.078 1 97.88 42 PRO B C 1
ATOM 1316 O O . PRO B 1 42 ? -9.023 -14.32 8.016 1 97.88 42 PRO B O 1
ATOM 1319 N N . GLN B 1 43 ? -8.039 -12.445 7.164 1 97.75 43 GLN B N 1
ATOM 1320 C CA . GLN B 1 43 ? -7.527 -11.961 8.445 1 97.75 43 GLN B CA 1
ATOM 1321 C C . GLN B 1 43 ? -8.398 -10.836 8.992 1 97.75 43 GLN B C 1
ATOM 1323 O O . GLN B 1 43 ? -8.172 -10.352 10.102 1 97.75 43 GLN B O 1
ATOM 1328 N N . ALA B 1 44 ? -9.336 -10.383 8.336 1 98.31 44 ALA B N 1
ATOM 1329 C CA . ALA B 1 44 ? -10.375 -9.406 8.656 1 98.31 44 ALA B CA 1
ATOM 1330 C C . ALA B 1 44 ? -11.695 -9.773 7.98 1 98.31 44 ALA B C 1
ATOM 1332 O O . ALA B 1 44 ? -11.727 -10.625 7.09 1 98.31 44 ALA B O 1
ATOM 1333 N N . PRO B 1 45 ? -12.852 -9.156 8.445 1 98.62 45 PRO B N 1
ATOM 1334 C CA . PRO B 1 45 ? -14.125 -9.5 7.801 1 98.62 45 PRO B CA 1
ATOM 1335 C C . PRO B 1 45 ? -14.07 -9.367 6.281 1 98.62 45 PRO B C 1
ATOM 1337 O O . PRO B 1 45 ? -14.641 -10.188 5.562 1 98.62 45 PRO B O 1
ATOM 1340 N N . HIS B 1 46 ? -13.492 -8.336 5.812 1 98.69 46 HIS B N 1
ATOM 1341 C CA . HIS B 1 46 ? -13.172 -8.18 4.398 1 98.69 46 HIS B CA 1
ATOM 1342 C C . HIS B 1 46 ? -11.664 -8.188 4.172 1 98.69 46 HIS B C 1
ATOM 1344 O O . HIS B 1 46 ? -10.945 -7.352 4.73 1 98.69 46 HIS B O 1
ATOM 1350 N N . HIS B 1 47 ? -11.203 -9.141 3.508 1 98.88 47 HIS B N 1
ATOM 1351 C CA . HIS B 1 47 ? -9.805 -9.281 3.111 1 98.88 47 HIS B CA 1
ATOM 1352 C C . HIS B 1 47 ? -9.688 -9.617 1.63 1 98.88 47 HIS B C 1
ATOM 1354 O O . HIS B 1 47 ? -9.867 -10.766 1.233 1 98.88 47 HIS B O 1
ATOM 1360 N N . VAL B 1 48 ? -9.391 -8.617 0.871 1 98.94 48 VAL B N 1
ATOM 1361 C CA . VAL B 1 48 ? -9.32 -8.711 -0.584 1 98.94 48 VAL B CA 1
ATOM 1362 C C . VAL B 1 48 ? -7.875 -8.547 -1.043 1 98.94 48 VAL B C 1
ATOM 1364 O O . VAL B 1 48 ? -7.133 -7.723 -0.502 1 98.94 48 VAL B O 1
ATOM 1367 N N . LEU B 1 49 ? -7.496 -9.336 -2.004 1 98.94 49 LEU B N 1
ATOM 1368 C CA . LEU B 1 49 ? -6.207 -9.195 -2.67 1 98.94 49 LEU B CA 1
ATOM 1369 C C . LEU B 1 49 ? -6.375 -8.555 -4.043 1 98.94 49 LEU B C 1
ATOM 1371 O O . LEU B 1 49 ? -7.273 -8.93 -4.805 1 98.94 49 LEU B O 1
ATOM 1375 N N . VAL B 1 50 ? -5.602 -7.57 -4.324 1 98.94 50 VAL B N 1
ATOM 1376 C CA . VAL B 1 50 ? -5.508 -7.008 -5.668 1 98.94 50 VAL B CA 1
ATOM 1377 C C . VAL B 1 50 ? -4.117 -7.277 -6.242 1 98.94 50 VAL B C 1
ATOM 1379 O O . VAL B 1 50 ? -3.105 -6.984 -5.602 1 98.94 50 VAL B O 1
ATOM 1382 N N . ILE B 1 51 ? -4.082 -7.879 -7.449 1 98.94 51 ILE B N 1
ATOM 1383 C CA . ILE B 1 51 ? -2.807 -8.219 -8.07 1 98.94 51 ILE B CA 1
ATOM 1384 C C . ILE B 1 51 ? -2.729 -7.594 -9.461 1 98.94 51 ILE B C 1
ATOM 1386 O O . ILE B 1 51 ? -3.74 -7.492 -10.164 1 98.94 51 ILE B O 1
ATOM 1390 N N . PRO B 1 52 ? -1.537 -7.047 -9.852 1 98.94 52 PRO B N 1
ATOM 1391 C CA . PRO B 1 52 ? -1.379 -6.684 -11.266 1 98.94 52 PRO B CA 1
ATOM 1392 C C . PRO B 1 52 ? -1.415 -7.895 -12.195 1 98.94 52 PRO B C 1
ATOM 1394 O O . PRO B 1 52 ? -0.974 -8.984 -11.812 1 98.94 52 PRO B O 1
ATOM 1397 N N . LYS B 1 53 ? -1.891 -7.652 -13.391 1 98.75 53 LYS B N 1
ATOM 1398 C CA . LYS B 1 53 ? -1.875 -8.734 -14.375 1 98.75 53 LYS B CA 1
ATOM 1399 C C . LYS B 1 53 ? -0.459 -9 -14.875 1 98.75 53 LYS B C 1
ATOM 1401 O O . LYS B 1 53 ? -0.154 -10.102 -15.336 1 98.75 53 LYS B O 1
ATOM 1406 N N . GLY B 1 54 ? 0.418 -7.984 -14.852 1 98.62 54 GLY B N 1
ATOM 1407 C CA . GLY B 1 54 ? 1.811 -8.148 -15.242 1 98.62 54 GLY B CA 1
ATOM 1408 C C . GLY B 1 54 ? 2.613 -8.977 -14.25 1 98.62 54 GLY B C 1
ATOM 1409 O O . GLY B 1 54 ? 2.211 -9.133 -13.102 1 98.62 54 GLY B O 1
ATOM 1410 N N . ALA B 1 55 ? 3.773 -9.484 -14.773 1 98.69 55 ALA B N 1
ATOM 1411 C CA . ALA B 1 55 ? 4.637 -10.359 -13.984 1 98.69 55 ALA B CA 1
ATOM 1412 C C . ALA B 1 55 ? 5.633 -9.547 -13.164 1 98.69 55 ALA B C 1
ATOM 1414 O O . ALA B 1 55 ? 6.777 -9.352 -13.578 1 98.69 55 ALA B O 1
ATOM 1415 N N . TYR B 1 56 ? 5.188 -9.148 -12 1 98.88 56 TYR B N 1
ATOM 1416 C CA . TYR B 1 56 ? 6.035 -8.375 -11.102 1 98.88 56 TYR B CA 1
ATOM 1417 C C . TYR B 1 56 ? 6.195 -9.086 -9.758 1 98.88 56 TYR B C 1
ATOM 1419 O O . TYR B 1 56 ? 5.203 -9.492 -9.148 1 98.88 56 TYR B O 1
ATOM 1427 N N . VAL B 1 57 ? 7.328 -9.156 -9.25 1 98.88 57 VAL B N 1
ATOM 1428 C CA . VAL B 1 57 ? 7.629 -9.922 -8.047 1 98.88 57 VAL B CA 1
ATOM 1429 C C . VAL B 1 57 ? 7.117 -9.172 -6.82 1 98.88 57 VAL B C 1
ATOM 1431 O O . VAL B 1 57 ? 6.578 -9.781 -5.895 1 98.88 57 VAL B O 1
ATOM 1434 N N . SER B 1 58 ? 7.348 -7.898 -6.746 1 98.88 58 SER B N 1
ATOM 1435 C CA . SER B 1 58 ? 7.137 -7.066 -5.562 1 98.88 58 SER B CA 1
ATOM 1436 C C . SER B 1 58 ? 6.91 -5.609 -5.949 1 98.88 58 SER B C 1
ATOM 1438 O O . SER B 1 58 ? 7.004 -5.25 -7.125 1 98.88 58 SER B O 1
ATOM 1440 N N . TRP B 1 59 ? 6.594 -4.805 -4.93 1 98.94 59 TRP B N 1
ATOM 1441 C CA . TRP B 1 59 ? 6.445 -3.375 -5.184 1 98.94 59 TRP B CA 1
ATOM 1442 C C . TRP B 1 59 ? 7.719 -2.795 -5.789 1 98.94 59 TRP B C 1
ATOM 1444 O O . TRP B 1 59 ? 7.66 -1.913 -6.648 1 98.94 59 TRP B O 1
ATOM 1454 N N . ASP B 1 60 ? 8.867 -3.227 -5.301 1 98.81 60 ASP B N 1
ATOM 1455 C CA . ASP B 1 60 ? 10.133 -2.76 -5.852 1 98.81 60 ASP B CA 1
ATOM 1456 C C . ASP B 1 60 ? 10.211 -3.029 -7.355 1 98.81 60 ASP B C 1
ATOM 1458 O O . ASP B 1 60 ? 10.477 -2.117 -8.141 1 98.81 60 ASP B O 1
ATOM 1462 N N . ASP B 1 61 ? 10 -4.25 -7.715 1 98.81 61 ASP B N 1
ATOM 1463 C CA . ASP B 1 61 ? 10.023 -4.684 -9.109 1 98.81 61 ASP B CA 1
ATOM 1464 C C . ASP B 1 61 ? 9.016 -3.906 -9.945 1 98.81 61 ASP B C 1
ATOM 1466 O O . ASP B 1 61 ? 9.344 -3.398 -11.016 1 98.81 61 ASP B O 1
ATOM 1470 N N . PHE B 1 62 ? 7.84 -3.73 -9.461 1 98.94 62 PHE B N 1
ATOM 1471 C CA . PHE B 1 62 ? 6.727 -3.066 -10.125 1 98.94 62 PHE B CA 1
ATOM 1472 C C . PHE B 1 62 ? 7.02 -1.585 -10.328 1 98.94 62 PHE B C 1
ATOM 1474 O O . PHE B 1 62 ? 6.898 -1.068 -11.438 1 98.94 62 PHE B O 1
ATOM 1481 N N . SER B 1 63 ? 7.43 -0.939 -9.258 1 98.88 63 SER B N 1
ATOM 1482 C CA . SER B 1 63 ? 7.691 0.495 -9.312 1 98.88 63 SER B CA 1
ATOM 1483 C C . SER B 1 63 ? 8.844 0.813 -10.258 1 98.88 63 SER B C 1
ATOM 1485 O O . SER B 1 63 ? 8.867 1.874 -10.883 1 98.88 63 SER B O 1
ATOM 1487 N N . ALA B 1 64 ? 9.766 -0.076 -10.43 1 98.69 64 ALA B N 1
ATOM 1488 C CA . ALA B 1 64 ? 10.961 0.161 -11.234 1 98.69 64 ALA B CA 1
ATOM 1489 C C . ALA B 1 64 ? 10.695 -0.12 -12.711 1 98.69 64 ALA B C 1
ATOM 1491 O O . ALA B 1 64 ? 11.234 0.564 -13.586 1 98.69 64 ALA B O 1
ATOM 1492 N N . ARG B 1 65 ? 9.805 -1.086 -12.984 1 98.75 65 ARG B N 1
ATOM 1493 C CA . ARG B 1 65 ? 9.836 -1.609 -14.344 1 98.75 65 ARG B CA 1
ATOM 1494 C C . ARG B 1 65 ? 8.5 -1.37 -15.047 1 98.75 65 ARG B C 1
ATOM 1496 O O . ARG B 1 65 ? 8.438 -1.377 -16.281 1 98.75 65 ARG B O 1
ATOM 1503 N N . ALA B 1 66 ? 7.441 -1.307 -14.312 1 98.88 66 ALA B N 1
ATOM 1504 C CA . ALA B 1 66 ? 6.125 -1.226 -14.945 1 98.88 66 ALA B CA 1
ATOM 1505 C C . ALA B 1 66 ? 5.984 0.057 -15.758 1 98.88 66 ALA B C 1
ATOM 1507 O O . ALA B 1 66 ? 6.551 1.091 -15.406 1 98.88 66 ALA B O 1
ATOM 1508 N N . SER B 1 67 ? 5.211 0.034 -16.828 1 98.81 67 SER B N 1
ATOM 1509 C CA . SER B 1 67 ? 4.91 1.245 -17.578 1 98.81 67 SER B CA 1
ATOM 1510 C C . SER B 1 67 ? 4.051 2.207 -16.766 1 98.81 67 SER B C 1
ATOM 1512 O O . SER B 1 67 ? 3.424 1.808 -15.781 1 98.81 67 SER B O 1
ATOM 1514 N N . GLU B 1 68 ? 4.07 3.439 -17.203 1 98.69 68 GLU B N 1
ATOM 1515 C CA . GLU B 1 68 ? 3.223 4.43 -16.547 1 98.69 68 GLU B CA 1
ATOM 1516 C C . GLU B 1 68 ? 1.758 3.998 -16.562 1 98.69 68 GLU B C 1
ATOM 1518 O O . GLU B 1 68 ? 1.049 4.16 -15.57 1 98.69 68 GLU B O 1
ATOM 1523 N N . ALA B 1 69 ? 1.32 3.463 -17.656 1 98.69 69 ALA B N 1
ATOM 1524 C CA . ALA B 1 69 ? -0.068 3.029 -17.797 1 98.69 69 ALA B CA 1
ATOM 1525 C C . ALA B 1 69 ? -0.377 1.883 -16.828 1 98.69 69 ALA B C 1
ATOM 1527 O O . ALA B 1 69 ? -1.45 1.847 -16.219 1 98.69 69 ALA B O 1
ATOM 1528 N N . GLU B 1 70 ? 0.512 0.922 -16.703 1 98.88 70 GLU B N 1
ATOM 1529 C CA . GLU B 1 70 ? 0.324 -0.202 -15.789 1 98.88 70 GLU B CA 1
ATOM 1530 C C . GLU B 1 70 ? 0.254 0.271 -14.344 1 98.88 70 GLU B C 1
ATOM 1532 O O . GLU B 1 70 ? -0.583 -0.2 -13.57 1 98.88 70 GLU B O 1
ATOM 1537 N N . ILE B 1 71 ? 1.158 1.214 -14.039 1 98.94 71 ILE B N 1
ATOM 1538 C CA . ILE B 1 71 ? 1.195 1.731 -12.68 1 98.94 71 ILE B CA 1
ATOM 1539 C C . ILE B 1 71 ? -0.104 2.473 -12.375 1 98.94 71 ILE B C 1
ATOM 1541 O O . ILE B 1 71 ? -0.748 2.215 -11.352 1 98.94 71 ILE B O 1
ATOM 1545 N N . ALA B 1 72 ? -0.471 3.342 -13.258 1 98.88 72 ALA B N 1
ATOM 1546 C CA . ALA B 1 72 ? -1.695 4.113 -13.055 1 98.88 72 ALA B CA 1
ATOM 1547 C C . ALA B 1 72 ? -2.914 3.195 -12.984 1 98.88 72 ALA B C 1
ATOM 1549 O O . ALA B 1 72 ? -3.779 3.367 -12.117 1 98.88 72 ALA B O 1
ATOM 1550 N N . GLY B 1 73 ? -2.967 2.27 -13.906 1 98.88 73 GLY B N 1
ATOM 1551 C CA . GLY B 1 73 ? -4.078 1.332 -13.93 1 98.88 73 GLY B CA 1
ATOM 1552 C C . GLY B 1 73 ? -4.199 0.518 -12.656 1 98.88 73 GLY B C 1
ATOM 1553 O O . GLY B 1 73 ? -5.297 0.335 -12.133 1 98.88 73 GLY B O 1
ATOM 1554 N N . PHE B 1 74 ? -3.096 0.027 -12.117 1 98.94 74 PHE B N 1
ATOM 1555 C CA . PHE B 1 74 ? -3.098 -0.803 -10.914 1 98.94 74 PHE B CA 1
ATOM 1556 C C . PHE B 1 74 ? -3.537 0.004 -9.703 1 98.94 74 PHE B C 1
ATOM 1558 O O . PHE B 1 74 ? -4.359 -0.458 -8.906 1 98.94 74 PHE B O 1
ATOM 1565 N N . VAL B 1 75 ? -2.994 1.229 -9.547 1 98.94 75 VAL B N 1
ATOM 1566 C CA . VAL B 1 75 ? -3.346 2.102 -8.438 1 98.94 75 VAL B CA 1
ATOM 1567 C C . VAL B 1 75 ? -4.836 2.428 -8.484 1 98.94 75 VAL B C 1
ATOM 1569 O O . VAL B 1 75 ? -5.523 2.367 -7.457 1 98.94 75 VAL B O 1
ATOM 1572 N N . ARG B 1 76 ? -5.355 2.74 -9.648 1 98.94 76 ARG B N 1
ATOM 1573 C CA . ARG B 1 76 ? -6.773 3.045 -9.812 1 98.94 76 ARG B CA 1
ATOM 1574 C C . ARG B 1 76 ? -7.633 1.829 -9.484 1 98.94 76 ARG B C 1
ATOM 1576 O O . ARG B 1 76 ? -8.703 1.962 -8.891 1 98.94 76 ARG B O 1
ATOM 1583 N N . ALA B 1 77 ? -7.191 0.63 -9.883 1 98.94 77 ALA B N 1
ATOM 1584 C CA . ALA B 1 77 ? -7.922 -0.598 -9.586 1 98.94 77 ALA B CA 1
ATOM 1585 C C . ALA B 1 77 ? -8.023 -0.822 -8.078 1 98.94 77 ALA B C 1
ATOM 1587 O O . ALA B 1 77 ? -9.102 -1.143 -7.566 1 98.94 77 ALA B O 1
ATOM 1588 N N . VAL B 1 78 ? -6.93 -0.622 -7.359 1 98.94 78 VAL B N 1
ATOM 1589 C CA . VAL B 1 78 ? -6.93 -0.795 -5.91 1 98.94 78 VAL B CA 1
ATOM 1590 C C . VAL B 1 78 ? -7.953 0.143 -5.277 1 98.94 78 VAL B C 1
ATOM 1592 O O . VAL B 1 78 ? -8.758 -0.277 -4.438 1 98.94 78 VAL B O 1
ATOM 1595 N N . GLY B 1 79 ? -7.918 1.431 -5.691 1 98.94 79 GLY B N 1
ATOM 1596 C CA . GLY B 1 79 ? -8.883 2.391 -5.172 1 98.94 79 GLY B CA 1
ATOM 1597 C C . GLY B 1 79 ? -10.312 2.047 -5.527 1 98.94 79 GLY B C 1
ATOM 1598 O O . GLY B 1 79 ? -11.211 2.162 -4.688 1 98.94 79 GLY B O 1
ATOM 1599 N N . LYS B 1 80 ? -10.5 1.649 -6.727 1 98.88 80 LYS B N 1
ATOM 1600 C CA . LYS B 1 80 ? -11.844 1.34 -7.219 1 98.88 80 LYS B CA 1
ATOM 1601 C C . LYS B 1 80 ? -12.43 0.144 -6.48 1 98.88 80 LYS B C 1
ATOM 1603 O O . LYS B 1 80 ? -13.609 0.155 -6.113 1 98.88 80 LYS B O 1
ATOM 1608 N N . VAL B 1 81 ? -11.648 -0.909 -6.297 1 98.94 81 VAL B N 1
ATOM 1609 C CA . VAL B 1 81 ? -12.102 -2.102 -5.586 1 98.94 81 VAL B CA 1
ATOM 1610 C C . VAL B 1 81 ? -12.578 -1.72 -4.188 1 98.94 81 VAL B C 1
ATOM 1612 O O . VAL B 1 81 ? -13.672 -2.119 -3.768 1 98.94 81 VAL B O 1
ATOM 1615 N N . ALA B 1 82 ? -11.805 -0.938 -3.467 1 98.94 82 ALA B N 1
ATOM 1616 C CA . ALA B 1 82 ? -12.18 -0.52 -2.119 1 98.94 82 ALA B CA 1
ATOM 1617 C C . ALA B 1 82 ? -13.438 0.343 -2.139 1 98.94 82 ALA B C 1
ATOM 1619 O O . ALA B 1 82 ? -14.328 0.179 -1.298 1 98.94 82 ALA B O 1
ATOM 1620 N N . ARG B 1 83 ? -13.445 1.28 -3.109 1 98.69 83 ARG B N 1
ATOM 1621 C CA . ARG B 1 83 ? -14.57 2.199 -3.23 1 98.69 83 ARG B CA 1
ATOM 1622 C C . ARG B 1 83 ? -15.867 1.444 -3.525 1 98.69 83 ARG B C 1
ATOM 1624 O O . ARG B 1 83 ? -16.891 1.669 -2.871 1 98.69 83 ARG B O 1
ATOM 1631 N N . GLU B 1 84 ? -15.859 0.548 -4.48 1 98.69 84 GLU B N 1
ATOM 1632 C CA . GLU B 1 84 ? -17.062 -0.182 -4.898 1 98.69 84 GLU B CA 1
ATOM 1633 C C . GLU B 1 84 ? -17.516 -1.157 -3.816 1 98.69 84 GLU B C 1
ATOM 1635 O O . GLU B 1 84 ? -18.703 -1.469 -3.717 1 98.69 84 GLU B O 1
ATOM 1640 N N . ALA B 1 85 ? -16.625 -1.628 -2.98 1 98.62 85 ALA B N 1
ATOM 1641 C CA . ALA B 1 85 ? -16.969 -2.555 -1.902 1 98.62 85 ALA B CA 1
ATOM 1642 C C . ALA B 1 85 ? -17.5 -1.808 -0.686 1 98.62 85 ALA B C 1
ATOM 1644 O O . ALA B 1 85 ? -17.922 -2.426 0.293 1 98.62 85 ALA B O 1
ATOM 1645 N N . GLY B 1 86 ? -17.406 -0.449 -0.709 1 98.56 86 GLY B N 1
ATOM 1646 C CA . GLY B 1 86 ? -17.969 0.35 0.369 1 98.56 86 GLY B CA 1
ATOM 1647 C C . GLY B 1 86 ? -17.031 0.49 1.557 1 98.56 86 GLY B C 1
ATOM 1648 O O . GLY B 1 86 ? -17.484 0.69 2.686 1 98.56 86 GLY B O 1
ATOM 1649 N N . PHE B 1 87 ? -15.75 0.417 1.331 1 98.75 87 PHE B N 1
ATOM 1650 C CA . PHE B 1 87 ? -14.805 0.384 2.436 1 98.75 87 PHE B CA 1
ATOM 1651 C C . PHE B 1 87 ? -14.383 1.795 2.83 1 98.75 87 PHE B C 1
ATOM 1653 O O . PHE B 1 87 ? -13.797 1.999 3.898 1 98.75 87 PHE B O 1
ATOM 1660 N N . VAL B 1 88 ? -14.664 2.838 2.002 1 98.62 88 VAL B N 1
ATOM 1661 C CA . VAL B 1 88 ? -14.039 4.148 2.15 1 98.62 88 VAL B CA 1
ATOM 1662 C C . VAL B 1 88 ? -14.578 4.84 3.402 1 98.62 88 VAL B C 1
ATOM 1664 O O . VAL B 1 88 ? -13.812 5.281 4.254 1 98.62 88 VAL B O 1
ATOM 1667 N N . ALA B 1 89 ? -15.828 4.855 3.592 1 98.19 89 ALA B N 1
ATOM 1668 C CA . ALA B 1 89 ? -16.438 5.609 4.684 1 98.19 89 ALA B CA 1
ATOM 1669 C C . ALA B 1 89 ? -16.062 5.008 6.039 1 98.19 89 ALA B C 1
ATOM 1671 O O . ALA B 1 89 ? -15.602 5.715 6.934 1 98.19 89 ALA B O 1
ATOM 1672 N N . PRO B 1 90 ? -16.266 3.643 6.223 1 98.62 90 PRO B N 1
ATOM 1673 C CA . PRO B 1 90 ? -15.836 3.07 7.504 1 98.62 90 PRO B CA 1
ATOM 1674 C C . PRO B 1 90 ? -14.32 3.102 7.691 1 98.62 90 PRO B C 1
ATOM 1676 O O . PRO B 1 90 ? -13.836 3.203 8.82 1 98.62 90 PRO B O 1
ATOM 1679 N N . GLY B 1 91 ? -13.625 2.926 6.531 1 98.81 91 GLY B N 1
ATOM 1680 C CA . GLY B 1 91 ? -12.172 2.875 6.57 1 98.81 91 GLY B CA 1
ATOM 1681 C C . GLY B 1 91 ? -11.609 1.519 6.184 1 98.81 91 GLY B C 1
ATOM 1682 O O . GLY B 1 91 ? -12.297 0.503 6.289 1 98.81 91 GLY B O 1
ATOM 1683 N N . TYR B 1 92 ? -10.375 1.542 5.668 1 98.94 92 TYR B N 1
ATOM 1684 C CA . TYR B 1 92 ? -9.688 0.325 5.258 1 98.94 92 TYR B CA 1
ATOM 1685 C C . TYR B 1 92 ? -8.172 0.519 5.297 1 98.94 92 TYR B C 1
ATOM 1687 O O . TYR B 1 92 ? -7.688 1.651 5.352 1 98.94 92 TYR B O 1
ATOM 1695 N N . ARG B 1 93 ? -7.449 -0.549 5.312 1 98.94 93 ARG B N 1
ATOM 1696 C CA . ARG B 1 93 ? -5.988 -0.557 5.316 1 98.94 93 ARG B CA 1
ATOM 1697 C C . ARG B 1 93 ? -5.441 -1.314 4.113 1 98.94 93 ARG B C 1
ATOM 1699 O O . ARG B 1 93 ? -5.922 -2.402 3.785 1 98.94 93 ARG B O 1
ATOM 1706 N N . LEU B 1 94 ? -4.531 -0.685 3.381 1 98.94 94 LEU B N 1
ATOM 1707 C CA . LEU B 1 94 ? -3.754 -1.34 2.334 1 98.94 94 LEU B CA 1
ATOM 1708 C C . LEU B 1 94 ? -2.408 -1.816 2.873 1 98.94 94 LEU B C 1
ATOM 1710 O O . LEU B 1 94 ? -1.777 -1.125 3.678 1 98.94 94 LEU B O 1
ATOM 1714 N N . LEU B 1 95 ? -1.988 -2.977 2.416 1 98.88 95 LEU B N 1
ATOM 1715 C CA . LEU B 1 95 ? -0.709 -3.521 2.857 1 98.88 95 LEU B CA 1
ATOM 1716 C C . LEU B 1 95 ? -0.047 -4.324 1.743 1 98.88 95 LEU B C 1
ATOM 1718 O O . LEU B 1 95 ? -0.712 -5.102 1.054 1 98.88 95 LEU B O 1
ATOM 1722 N N . ALA B 1 96 ? 1.165 -4.113 1.462 1 98.94 96 ALA B N 1
ATOM 1723 C CA . ALA B 1 96 ? 1.961 -4.91 0.534 1 98.94 96 ALA B CA 1
ATOM 1724 C C . ALA B 1 96 ? 3.289 -5.32 1.162 1 98.94 96 ALA B C 1
ATOM 1726 O O . ALA B 1 96 ? 3.998 -4.488 1.729 1 98.94 96 ALA B O 1
ATOM 1727 N N . ASN B 1 97 ? 3.607 -6.551 1.066 1 98.88 97 ASN B N 1
ATOM 1728 C CA . ASN B 1 97 ? 4.836 -7.098 1.629 1 98.88 97 ASN B CA 1
ATOM 1729 C C . ASN B 1 97 ? 5.891 -7.34 0.55 1 98.88 97 ASN B C 1
ATOM 1731 O O . ASN B 1 97 ? 5.562 -7.785 -0.551 1 98.88 97 ASN B O 1
ATOM 1735 N N . THR B 1 98 ? 7.109 -6.98 0.899 1 98.81 98 THR B N 1
ATOM 1736 C CA . THR B 1 98 ? 8.242 -7.289 0.041 1 98.81 98 THR B CA 1
ATOM 1737 C C . THR B 1 98 ? 9.305 -8.07 0.811 1 98.81 98 THR B C 1
ATOM 1739 O O . THR B 1 98 ? 9.875 -7.562 1.781 1 98.81 98 THR B O 1
ATOM 1742 N N . GLY B 1 99 ? 9.484 -9.305 0.458 1 98.5 99 GLY B N 1
ATOM 1743 C CA . GLY B 1 99 ? 10.664 -10.039 0.885 1 98.5 99 GLY B CA 1
ATOM 1744 C C . GLY B 1 99 ? 10.523 -10.648 2.27 1 98.5 99 GLY B C 1
ATOM 1745 O O . GLY B 1 99 ? 9.406 -10.781 2.781 1 98.5 99 GLY B O 1
ATOM 1746 N N . LEU B 1 100 ? 11.664 -11.039 2.867 1 98.19 100 LEU B N 1
ATOM 1747 C CA . LEU B 1 100 ? 11.766 -11.945 4.004 1 98.19 100 LEU B CA 1
ATOM 1748 C C . LEU B 1 100 ? 11.227 -11.289 5.27 1 98.19 100 LEU B C 1
ATOM 1750 O O . LEU B 1 100 ? 10.344 -11.844 5.93 1 98.19 100 LEU B O 1
ATOM 1754 N N . ASP B 1 101 ? 11.703 -10.141 5.605 1 98.38 101 ASP B N 1
ATOM 1755 C CA . ASP B 1 101 ? 11.336 -9.5 6.863 1 98.38 101 ASP B CA 1
ATOM 1756 C C . ASP B 1 101 ? 9.836 -9.211 6.922 1 98.38 101 ASP B C 1
ATOM 1758 O O . ASP B 1 101 ? 9.25 -9.156 8 1 98.38 101 ASP B O 1
ATOM 1762 N N . ALA B 1 102 ? 9.266 -9.047 5.715 1 98.5 102 ALA B N 1
ATOM 1763 C CA . ALA B 1 102 ? 7.84 -8.734 5.664 1 98.5 102 ALA B CA 1
ATOM 1764 C C . ALA B 1 102 ? 7.012 -10.008 5.484 1 98.5 102 ALA B C 1
ATOM 1766 O O . ALA B 1 102 ? 5.777 -9.953 5.484 1 98.5 102 ALA B O 1
ATOM 1767 N N . HIS B 1 103 ? 7.672 -11.133 5.285 1 98.12 103 HIS B N 1
ATOM 1768 C CA . HIS B 1 103 ? 7.023 -12.438 5.188 1 98.12 103 HIS B CA 1
ATOM 1769 C C . HIS B 1 103 ? 6.23 -12.562 3.891 1 98.12 103 HIS B C 1
ATOM 1771 O O . HIS B 1 103 ? 5.129 -13.117 3.883 1 98.12 103 HIS B O 1
ATOM 1777 N N . GLN B 1 104 ? 6.723 -11.961 2.818 1 98.5 104 GLN B N 1
ATOM 1778 C CA . GLN B 1 104 ? 6.109 -12.219 1.519 1 98.5 104 GLN B CA 1
ATOM 1779 C C . GLN B 1 104 ? 6.234 -13.688 1.129 1 98.5 104 GLN B C 1
ATOM 1781 O O . GLN B 1 104 ? 7.34 -14.227 1.073 1 98.5 104 GLN B O 1
ATOM 1786 N N . GLU B 1 105 ? 5.129 -14.273 0.768 1 97.81 105 GLU B N 1
ATOM 1787 C CA . GLU B 1 105 ? 5.152 -15.703 0.496 1 97.81 105 GLU B CA 1
ATOM 1788 C C . GLU B 1 105 ? 4.992 -15.984 -0.995 1 97.81 105 GLU B C 1
ATOM 1790 O O . GLU B 1 105 ? 5.473 -17 -1.495 1 97.81 105 GLU B O 1
ATOM 1795 N N . VAL B 1 106 ? 4.246 -15.211 -1.709 1 98.44 106 VAL B N 1
ATOM 1796 C CA . VAL B 1 106 ? 3.971 -15.391 -3.129 1 98.44 106 VAL B CA 1
ATOM 1797 C C . VAL B 1 106 ? 4.824 -14.43 -3.951 1 98.44 106 VAL B C 1
ATOM 1799 O O . VAL B 1 106 ? 4.781 -13.219 -3.736 1 98.44 106 VAL B O 1
ATOM 1802 N N . PRO B 1 107 ? 5.668 -14.945 -4.867 1 98.56 107 PRO B N 1
ATOM 1803 C CA . PRO B 1 107 ? 6.512 -14.062 -5.68 1 98.56 107 PRO B CA 1
ATOM 1804 C C . PRO B 1 107 ? 5.738 -13.367 -6.793 1 98.56 107 PRO B C 1
ATOM 1806 O O . PRO B 1 107 ? 6.117 -13.453 -7.965 1 98.56 107 PRO B O 1
ATOM 1809 N N . HIS B 1 108 ? 4.719 -12.703 -6.445 1 98.88 108 HIS B N 1
ATOM 1810 C CA . HIS B 1 108 ? 3.846 -11.867 -7.254 1 98.88 108 HIS B CA 1
ATOM 1811 C C . HIS B 1 108 ? 3.279 -10.711 -6.434 1 98.88 108 HIS B C 1
ATOM 1813 O O . HIS B 1 108 ? 2.611 -10.93 -5.422 1 98.88 108 HIS B O 1
ATOM 1819 N N . LEU B 1 109 ? 3.586 -9.539 -6.941 1 98.88 109 LEU B N 1
ATOM 1820 C CA . LEU B 1 109 ? 3.105 -8.367 -6.207 1 98.88 109 LEU B CA 1
ATOM 1821 C C . LEU B 1 109 ? 1.612 -8.484 -5.922 1 98.88 109 LEU B C 1
ATOM 1823 O O . LEU B 1 109 ? 0.833 -8.852 -6.805 1 98.88 109 LEU B O 1
ATOM 1827 N N . HIS B 1 110 ? 1.232 -8.234 -4.715 1 98.88 110 HIS B N 1
ATOM 1828 C CA . HIS B 1 110 ? -0.18 -8.102 -4.371 1 98.88 110 HIS B CA 1
ATOM 1829 C C . HIS B 1 110 ? -0.379 -7.113 -3.229 1 98.88 110 HIS B C 1
ATOM 1831 O O . HIS B 1 110 ? 0.487 -6.977 -2.361 1 98.88 110 HIS B O 1
ATOM 1837 N N . VAL B 1 111 ? -1.498 -6.445 -3.303 1 98.94 111 VAL B N 1
ATOM 1838 C CA . VAL B 1 111 ? -1.941 -5.52 -2.266 1 98.94 111 VAL B CA 1
ATOM 1839 C C . VAL B 1 111 ? -3.117 -6.125 -1.5 1 98.94 111 VAL B C 1
ATOM 1841 O O . VAL B 1 111 ? -4.105 -6.551 -2.104 1 98.94 111 VAL B O 1
ATOM 1844 N N . HIS B 1 112 ? -2.932 -6.211 -0.165 1 98.94 112 HIS B N 1
ATOM 1845 C CA . HIS B 1 112 ? -4.039 -6.574 0.712 1 98.94 112 HIS B CA 1
ATOM 1846 C C . HIS B 1 112 ? -4.926 -5.367 1.011 1 98.94 112 HIS B C 1
ATOM 1848 O O . HIS B 1 112 ? -4.422 -4.289 1.328 1 98.94 112 HIS B O 1
ATOM 1854 N N . ILE B 1 113 ? -6.227 -5.551 0.913 1 98.94 113 ILE B N 1
ATOM 1855 C CA . ILE B 1 113 ? -7.211 -4.609 1.434 1 98.94 113 ILE B CA 1
ATOM 1856 C C . ILE B 1 113 ? -7.938 -5.223 2.625 1 98.94 113 ILE B C 1
ATOM 1858 O O . ILE B 1 113 ? -8.609 -6.25 2.49 1 98.94 113 ILE B O 1
ATOM 1862 N N . PHE B 1 114 ? -7.75 -4.613 3.773 1 98.94 114 PHE B N 1
ATOM 1863 C CA . PHE B 1 114 ? -8.438 -5.047 4.984 1 98.94 114 PHE B CA 1
ATOM 1864 C C . PHE B 1 114 ? -9.523 -4.051 5.375 1 98.94 114 PHE B C 1
ATOM 1866 O O . PHE B 1 114 ? -9.281 -2.844 5.418 1 98.94 114 PHE B O 1
ATOM 1873 N N . ALA B 1 115 ? -10.719 -4.535 5.707 1 98.81 115 ALA B N 1
ATOM 1874 C CA . ALA B 1 115 ? -11.836 -3.676 6.078 1 98.81 115 ALA B CA 1
ATOM 1875 C C . ALA B 1 115 ? -12.883 -4.453 6.871 1 98.81 115 ALA B C 1
ATOM 1877 O O . ALA B 1 115 ? -12.719 -5.648 7.121 1 98.81 115 ALA B O 1
ATOM 1878 N N . GLY B 1 116 ? -13.891 -3.76 7.352 1 98.62 116 GLY B N 1
ATOM 1879 C CA . GLY B 1 116 ? -15.055 -4.379 7.957 1 98.62 116 GLY B CA 1
ATOM 1880 C C . GLY B 1 116 ? -15.023 -4.363 9.469 1 98.62 116 GLY B C 1
ATOM 1881 O O . GLY B 1 116 ? -15.953 -4.855 10.125 1 98.62 116 GLY B O 1
ATOM 1882 N N . LYS B 1 117 ? -13.969 -3.834 10.102 1 98.31 117 LYS B N 1
ATOM 1883 C CA . LYS B 1 117 ? -13.789 -3.705 11.547 1 98.31 117 LYS B CA 1
ATOM 1884 C C . LYS B 1 117 ? -12.664 -2.727 11.875 1 98.31 117 LYS B C 1
ATOM 1886 O O . LYS B 1 117 ? -11.867 -2.375 11 1 98.31 117 LYS B O 1
ATOM 1891 N N . PRO B 1 118 ? -12.617 -2.221 13.078 1 98.12 118 PRO B N 1
ATOM 1892 C CA . PRO B 1 118 ? -11.383 -1.548 13.492 1 98.12 118 PRO B CA 1
ATOM 1893 C C . PRO B 1 118 ? -10.156 -2.441 13.359 1 98.12 118 PRO B C 1
ATOM 1895 O O . PRO B 1 118 ? -10.172 -3.59 13.812 1 98.12 118 PRO B O 1
ATOM 1898 N N . LEU B 1 119 ? -9.047 -1.98 12.766 1 97.94 119 LEU B N 1
ATOM 1899 C CA . LEU B 1 119 ? -7.961 -2.846 12.32 1 97.94 119 LEU B CA 1
ATOM 1900 C C . LEU B 1 119 ? -6.793 -2.805 13.297 1 97.94 119 LEU B C 1
ATOM 1902 O O . LEU B 1 119 ? -5.805 -3.521 13.125 1 97.94 119 LEU B O 1
ATOM 1906 N N . GLY B 1 120 ? -6.898 -2.037 14.328 1 96.06 120 GLY B N 1
ATOM 1907 C CA . GLY B 1 120 ? -5.867 -2.012 15.352 1 96.06 120 GLY B CA 1
ATOM 1908 C C . GLY B 1 120 ? -4.602 -1.305 14.906 1 96.06 120 GLY B C 1
ATOM 1909 O O . GLY B 1 120 ? -4.625 -0.518 13.953 1 96.06 120 GLY B O 1
ATOM 1910 N N . PRO B 1 121 ? -3.457 -1.547 15.664 1 96.44 121 PRO B N 1
ATOM 1911 C CA . PRO B 1 121 ? -2.209 -0.853 15.328 1 96.44 121 PRO B CA 1
ATOM 1912 C C . PRO B 1 121 ? -1.605 -1.317 14.008 1 96.44 121 PRO B C 1
ATOM 1914 O O . PRO B 1 121 ? -1.986 -2.369 13.484 1 96.44 121 PRO B O 1
ATOM 1917 N N . MET B 1 122 ? -0.651 -0.557 13.516 1 96.81 122 MET B N 1
ATOM 1918 C CA . MET B 1 122 ? -0.062 -0.819 12.203 1 96.81 122 MET B CA 1
ATOM 1919 C C . MET B 1 122 ? 0.815 -2.066 12.242 1 96.81 122 MET B C 1
ATOM 1921 O O . MET B 1 122 ? 0.887 -2.811 11.266 1 96.81 122 MET B O 1
ATOM 1925 N N . LEU B 1 123 ? 1.49 -2.234 13.352 1 95.94 123 LEU B N 1
ATOM 1926 C CA . LEU B 1 123 ? 2.348 -3.402 13.531 1 95.94 123 LEU B CA 1
ATOM 1927 C C . LEU B 1 123 ? 2.014 -4.125 14.828 1 95.94 123 LEU B C 1
ATOM 1929 O O . LEU B 1 123 ? 1.688 -3.486 15.836 1 95.94 123 LEU B O 1
ATOM 1933 N N . ALA B 1 124 ? 2.062 -5.406 14.711 1 85.06 124 ALA B N 1
ATOM 1934 C CA . ALA B 1 124 ? 1.897 -6.195 15.93 1 85.06 124 ALA B CA 1
ATOM 1935 C C . ALA B 1 124 ? 3.102 -6.035 16.859 1 85.06 124 ALA B C 1
ATOM 1937 O O . ALA B 1 124 ? 4.242 -5.957 16.391 1 85.06 124 ALA B O 1
ATOM 1938 N N . ARG B 1 125 ? 2.961 -5.73 18.109 1 72.56 125 ARG B N 1
ATOM 1939 C CA . ARG B 1 125 ? 4.016 -5.637 19.109 1 72.56 125 ARG B CA 1
ATOM 1940 C C . ARG B 1 125 ? 4.457 -7.02 19.578 1 72.56 125 ARG B C 1
ATOM 1942 O O . ARG B 1 125 ? 3.66 -7.957 19.594 1 72.56 125 ARG B O 1
#

Sequence (250 aa):
MPIDATQSYDDQNVFAKILRGEIPSRRIFEDEFALAFHDINPQAPHHVLVIPKGAYVSWDDFSARASEAEIAGFVRAVGKVAREAGFVAPGYRLLANTGLDAHQEVPHLHVHIFAGKPLGPMLARMPIDATQSYDDQNVFAKILRGEIPSRRIFEDEFALAFHDINPQAPHHVLVIPKGAYVSWDDFSARASEAEIAGFVRAVGKVAREAGFVAPGYRLLANTGLDAHQEVPHLHVHIFAGKPLGPMLAR

InterPro domains:
  IPR001310 Histidine triad (HIT) protein [PR00332] (14-30)
  IPR001310 Histidine triad (HIT) protein [PR00332] (35-53)
  IPR001310 Histidine triad (HIT) protein [PR00332] (104-114)
  IPR001310 Histidine triad (HIT) protein [PTHR23089] (7-119)
  IPR011146 HIT-like domain [PF01230] (20-117)
  IPR011146 HIT-like domain [PS51084] (14-124)
  IPR019808 Histidine triad, conserved site [PS00892] (97-115)
  IPR036265 HIT-like superfamily [G3DSA:3.30.428.10] (7-122)
  IPR036265 HIT-like superfamily [SSF54197] (9-122)

=== Feature glossary ===
Feature key, reading from the visual/contextual features back to the raw sequence:

Rendered structure images. Structure images are PyMOL renders from six orthogonal camera directions. Cartoon representation draws helices as coils and strands as arrows; sticks shows the backbone as bonds; surface shows the solvent-excluded envelope. Rainbow coloring maps sequence position to hue (blue→red, N→C); chain coloring assigns a distinct color per polypeptide.

Contact-map, Ramachandran, and PAE plots. Three diagnostic plots accompany the record. The Cα contact map visualizes the tertiary structure as a 2D adjacency matrix (8 Å cutoff, sequence-local contacts suppressed). The Ramachandran plot shows the distribution of backbone (φ, ψ) torsions, with points in the α and β basins reflecting secondary structure content. The PAE plot shows AlphaFold's inter-residue confidence as a color matrix.

InterPro / GO / CATH / organism. The annotation block draws on four external resources. InterPro: which protein families and domains the sequence belongs to. GO: standardized terms for what the protein does, what process it participates in, and where in the cell it acts. CATH: which structural fold it has in the CATH hierarchy. Organism: the species of origin.

Nearest PDB structures. Structural nearest neighbors (via Foldseek easy-search vs the PDB). Reported per hit: target PDB id, E-value, and alignment TM-score. A TM-score above ~0.5 is the conventional threshold for 'same fold'.

Predicted aligned error. Predicted aligned error is AlphaFold's pairwise confidence. Unlike pLDDT (per-residue), PAE is per-residue-pair and captures whether two parts of the structure are correctly placed relative to each other. Units are ångströms of expected positional error.

Solvent-accessible surface area. SASA measures how much of the protein is reachable by solvent. It is computed by rolling a water-sized probe over the atomic surface and summing the exposed area (Å²). Per-residue SASA distinguishes core (buried, low SASA) from surface (exposed, high SASA) residues; total SASA is a whole-molecule size measure.

B-factor. Crystallographic B-factors measure how much each atom's electron density is smeared out, in Å². They rise in mobile loops and surface residues and fall in the buried interior. In AlphaFold models this column is repurposed to hold pLDDT instead.

pLDDT. For AlphaFold models, the B-factor field carries pLDDT — the model's own estimate of local accuracy on a 0–100 scale. Regions with pLDDT<50 should be treated as essentially unmodeled; they often correspond to intrinsically disordered segments.

Backbone torsions (φ/ψ). φ (phi) and ψ (psi) are the two rotatable backbone dihedrals per residue: φ is the C(i-1)–N–Cα–C torsion, ψ is the N–Cα–C–N(i+1) torsion, both in degrees on (−180°, 180°]. α-helical residues cluster near (−60°, −45°); β-strand residues near (−120°, +130°). A Ramachandran plot is simply a scatter of (φ, ψ) for every residue.

Radius of gyration, Cα contacts, bounding box. Radius of gyration (Rg) is the root-mean-square distance of Cα atoms from their centroid — a single number for overall size and compactness. A globular domain of N residues has Rg ≈ 2.2·N^0.38 Å; an extended or disordered chain has a much larger Rg. The Cα contact count is the number of residue pairs whose Cα atoms are within 8 Å and are more than four positions apart in sequence — a standard proxy for tertiary packing density. The bounding box is the smallest axis-aligned box enclosing all Cα atoms.

Secondary structure (3-state, P-SEA). Three-state secondary structure (P-SEA) collapses the eight DSSP classes into helix (a), strand (b), and coil (c). P-SEA assigns these from Cα geometry alone — distances and angles — without requiring backbone oxygens, so it works on any Cα trace.

Secondary structure (8-state, DSSP). Secondary structure is the local, repeating backbone conformation. DSSP classifies it into eight states by reading the hydrogen-bond network: three helix types (H, G, I), two β types (E, B), two non-regular types (T, S), and unstructured coil (-).

Foldseek 3Di. The Foldseek 3Di string encodes local tertiary geometry as a 20-letter alphabet — one character per residue — derived from the relative positions of nearby Cα atoms. Unlike the amino-acid sequence, 3Di is a direct function of the 3D structure, so two proteins with the same fold have similar 3Di strings even at low sequence identity.

mmCIF coordinates. Structure coordinates are given as an mmCIF _atom_site loop: one row per atom with element, residue name, chain id, sequence number, and x/y/z position in Å. Only the four main-chain atoms per residue are included here; side chains are omitted to keep the record compact.

Sequence. This is the polypeptide sequence — one letter per residue, N-terminus first. Length ranges from a few dozen residues for small domains to over a thousand for large multi-domain proteins.